Protein AF-A0A1B3JK15-F1 (afdb_monomer_lite)

Secondary structure (DSSP, 8-state):
--HHHHHHHHHHHHHH--HHHHHHHHHHHHHHHHHHH-PPPP-------------------------------------------S------SS-SSEEEEEEGGGTEEEEEEE-TTS-EEEEEEESS-EEEEEEETTEEEEEE-S-SSTTTT-EEEEETTTTEEEEEE--SS--SEEEEE-SSEEEEEETTEEEEEETTS-BTTHHHHHHHHHTT-STHHHHHHHHHHHHS---HHHHHHHHHHHHHHHHHHTTSTTHHHHHHHHHHHHHHHHHHTT-HHHHHHHHHHHHHH-TT-TTHHHHHHHHTTS-HHHHHHHHHHHHHHHHHHHHHHHHHHHHHHHHHHHHHHHHHHTTSS-------

pLDDT: mean 78.6, std 26.57, range [22.02, 98.5]

Sequence (364 aa):
MNATNIIAIIIVILAFCSPFALIYWIVRKIKKYIGQKNKPLSNKSEVYIKNKSNINTSVIHNQNFNKKINRKLHIVSDMNLKNYTNEEIIELVFDPFLRIKTFSDELKTNVTYRDYNGNIIFDRTFTALEMRSERIDNYLLIQFARSDGDDAFKLYFIDLLNNKVIFSVYPEFYWDEVNSYDGNILVIKNKYGSFEVNNFGQLVDNVTYLKAVAVSYSIESLDAVSQLFSKLDKNKDNIQFYHSVLDECFVKIQSEFHALGYLANLLKIKGEIFEYQNDFYNAYRVYALGLKLNAKLSVRNAIKRVSKQLRQNTIDSINKSITFLADSLIAKNKELREKSLEKSRLGFEEGVRTGRIVIKESEK

Structure (mmCIF, N/CA/C/O backbone):
data_AF-A0A1B3JK15-F1
#
_entry.id   AF-A0A1B3JK15-F1
#
loop_
_atom_site.group_PDB
_atom_site.id
_atom_site.type_symbol
_atom_site.label_atom_id
_atom_site.label_alt_id
_atom_site.label_comp_id
_atom_site.label_asym_id
_atom_site.label_entity_id
_atom_site.label_seq_id
_atom_site.pdbx_PDB_ins_code
_atom_site.Cartn_x
_atom_site.Cartn_y
_atom_site.Cartn_z
_atom_site.occupancy
_atom_site.B_iso_or_equiv
_atom_site.auth_seq_id
_atom_site.auth_comp_id
_atom_site.auth_asym_id
_atom_site.auth_atom_id
_atom_site.pdbx_PDB_model_num
ATOM 1 N N . MET A 1 1 ? 28.622 -35.471 3.843 1.00 45.69 1 MET A N 1
ATOM 2 C CA . MET A 1 1 ? 27.794 -34.377 3.280 1.00 45.69 1 MET A CA 1
ATOM 3 C C . MET A 1 1 ? 28.724 -33.360 2.639 1.00 45.69 1 MET A C 1
ATOM 5 O O . MET A 1 1 ? 29.531 -32.781 3.353 1.00 45.69 1 MET A O 1
ATOM 9 N N . ASN A 1 2 ? 28.653 -33.189 1.316 1.00 41.88 2 ASN A N 1
ATOM 10 C CA . ASN A 1 2 ? 29.543 -32.291 0.571 1.00 41.88 2 ASN A CA 1
ATOM 11 C C . ASN A 1 2 ? 29.225 -30.819 0.873 1.00 41.88 2 ASN A C 1
ATOM 13 O O . ASN A 1 2 ? 28.056 -30.451 1.006 1.00 41.88 2 ASN A O 1
ATOM 17 N N . ALA A 1 3 ? 30.263 -29.983 0.973 1.00 36.22 3 ALA A N 1
ATOM 18 C CA . ALA A 1 3 ? 30.173 -28.567 1.352 1.00 36.22 3 ALA A CA 1
ATOM 19 C C . ALA A 1 3 ? 29.182 -27.759 0.487 1.00 36.22 3 ALA A C 1
ATOM 21 O O . ALA A 1 3 ? 28.531 -26.837 0.974 1.00 36.22 3 ALA A O 1
ATOM 22 N N . THR A 1 4 ? 28.981 -28.172 -0.764 1.00 42.69 4 THR A N 1
ATOM 23 C CA . THR A 1 4 ? 28.023 -27.590 -1.713 1.00 42.69 4 THR A CA 1
ATOM 24 C C . THR A 1 4 ? 26.565 -27.735 -1.261 1.00 42.69 4 THR A C 1
ATOM 26 O O . THR A 1 4 ? 25.784 -26.795 -1.396 1.00 42.69 4 THR A O 1
ATOM 29 N N . ASN A 1 5 ? 26.203 -28.859 -0.632 1.00 37.72 5 ASN A N 1
ATOM 30 C CA . ASN A 1 5 ? 24.844 -29.079 -0.122 1.00 37.72 5 ASN A CA 1
ATOM 31 C C . ASN A 1 5 ? 24.571 -28.252 1.141 1.00 37.72 5 ASN A C 1
ATOM 33 O O . ASN A 1 5 ? 23.445 -27.826 1.371 1.00 37.72 5 ASN A O 1
ATOM 37 N N . ILE A 1 6 ? 25.605 -27.974 1.939 1.00 45.50 6 ILE A N 1
ATOM 38 C CA . ILE A 1 6 ? 25.488 -27.141 3.142 1.00 45.50 6 ILE A CA 1
ATOM 39 C C . ILE A 1 6 ? 25.245 -25.677 2.751 1.00 45.50 6 ILE A C 1
ATOM 41 O O . ILE A 1 6 ? 24.385 -25.022 3.335 1.00 45.50 6 ILE A O 1
ATOM 45 N N . ILE A 1 7 ? 25.934 -25.181 1.722 1.00 45.62 7 ILE A N 1
ATOM 46 C CA . ILE A 1 7 ? 25.763 -23.808 1.227 1.00 45.62 7 ILE A CA 1
ATOM 47 C C . ILE A 1 7 ? 24.377 -23.622 0.587 1.00 45.62 7 ILE A C 1
ATOM 49 O O . ILE A 1 7 ? 23.712 -22.625 0.863 1.00 45.62 7 ILE A O 1
ATOM 53 N N . ALA A 1 8 ? 23.890 -24.602 -0.182 1.00 41.88 8 ALA A N 1
ATOM 54 C CA . ALA A 1 8 ? 22.544 -24.559 -0.759 1.00 41.88 8 ALA A CA 1
ATOM 55 C C . ALA A 1 8 ? 21.442 -24.526 0.319 1.00 41.88 8 ALA A C 1
ATOM 57 O O . ALA A 1 8 ? 20.503 -23.737 0.221 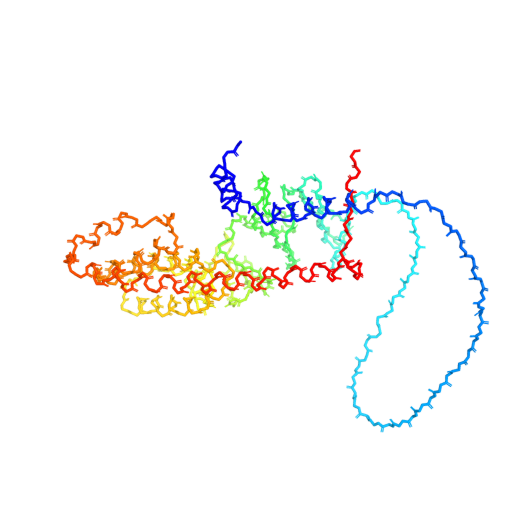1.00 41.88 8 ALA A O 1
ATOM 58 N N . ILE A 1 9 ? 21.591 -25.309 1.392 1.00 44.69 9 ILE A N 1
ATOM 59 C CA . ILE A 1 9 ? 20.654 -25.318 2.527 1.00 44.69 9 ILE A CA 1
ATOM 60 C C . ILE A 1 9 ? 20.685 -23.980 3.286 1.00 44.69 9 ILE A C 1
ATOM 62 O O . ILE A 1 9 ? 19.634 -23.464 3.658 1.00 44.69 9 ILE A O 1
ATOM 66 N N . ILE A 1 10 ? 21.861 -23.367 3.462 1.00 48.25 10 ILE A N 1
ATOM 67 C CA . ILE A 1 10 ? 21.999 -22.051 4.113 1.00 48.25 10 ILE A CA 1
ATOM 68 C C . ILE A 1 10 ? 21.336 -20.940 3.282 1.00 48.25 10 ILE A C 1
ATOM 70 O O . ILE A 1 10 ? 20.675 -20.068 3.846 1.00 48.25 10 ILE A O 1
ATOM 74 N N . ILE A 1 11 ? 21.450 -20.987 1.951 1.00 49.88 11 ILE A N 1
ATOM 75 C CA . ILE A 1 11 ? 20.812 -20.014 1.050 1.00 49.88 11 ILE A CA 1
ATOM 76 C C . ILE A 1 11 ? 19.281 -20.162 1.069 1.00 49.88 11 ILE A C 1
ATOM 78 O O . ILE A 1 11 ? 18.574 -19.156 1.090 1.00 49.88 11 ILE A O 1
ATOM 82 N N . VAL A 1 12 ? 18.757 -21.392 1.140 1.00 42.75 12 VAL A N 1
ATOM 83 C CA . VAL A 1 12 ? 17.309 -21.646 1.270 1.00 42.75 12 VAL A CA 1
ATOM 84 C C . VAL A 1 12 ? 16.776 -21.157 2.622 1.00 42.75 12 VAL A C 1
ATOM 86 O O . VAL A 1 12 ? 15.728 -20.517 2.666 1.00 42.75 12 VAL A O 1
ATOM 89 N N . ILE A 1 13 ? 17.521 -21.362 3.711 1.00 46.41 13 ILE A N 1
ATOM 90 C CA . ILE A 1 13 ? 17.155 -20.865 5.046 1.00 46.41 13 ILE A CA 1
ATOM 91 C C . ILE A 1 13 ? 17.140 -19.328 5.070 1.00 46.41 13 ILE A C 1
ATOM 93 O O . ILE A 1 13 ? 16.183 -18.741 5.564 1.00 46.41 13 ILE A O 1
ATOM 97 N N . LEU A 1 14 ? 18.127 -18.655 4.472 1.00 46.97 14 LEU A N 1
ATOM 98 C CA . LEU A 1 14 ? 18.180 -17.186 4.418 1.00 46.97 14 LEU A CA 1
ATOM 99 C C . LEU A 1 14 ? 17.123 -16.556 3.493 1.00 46.97 14 LEU A C 1
ATOM 101 O O . LEU A 1 14 ? 16.782 -15.389 3.676 1.00 46.97 14 LEU A O 1
ATOM 105 N N . ALA A 1 15 ? 16.602 -17.308 2.520 1.00 44.62 15 ALA A N 1
ATOM 106 C CA . ALA A 1 15 ? 15.578 -16.836 1.588 1.00 44.62 15 ALA A CA 1
ATOM 107 C C . ALA A 1 15 ? 14.131 -17.046 2.081 1.00 44.62 15 ALA A C 1
ATOM 109 O O . ALA A 1 15 ? 13.225 -16.421 1.529 1.00 44.62 15 ALA A O 1
ATOM 110 N N . PHE A 1 16 ? 13.908 -17.906 3.085 1.00 42.91 16 PHE A N 1
ATOM 111 C CA . PHE A 1 16 ? 12.566 -18.293 3.557 1.00 42.91 16 PHE A CA 1
ATOM 112 C C . PHE A 1 16 ? 12.328 -18.128 5.064 1.00 42.91 16 PHE A C 1
ATOM 114 O O . PHE A 1 16 ? 11.205 -18.318 5.525 1.00 42.91 16 PHE A O 1
ATOM 121 N N . CYS A 1 17 ? 13.340 -17.764 5.849 1.00 41.22 17 CYS A N 1
ATOM 122 C CA . CYS A 1 17 ? 13.164 -17.568 7.283 1.00 41.22 17 CYS A CA 1
ATOM 123 C C . CYS A 1 17 ? 12.727 -16.143 7.627 1.00 41.22 17 CYS A C 1
ATOM 125 O O . CYS A 1 17 ? 13.416 -15.170 7.316 1.00 41.22 17 CYS A O 1
ATOM 127 N N . SER A 1 18 ? 11.602 -16.041 8.341 1.00 45.81 18 SER A N 1
ATOM 128 C CA . SER A 1 18 ? 11.220 -14.835 9.072 1.00 45.81 18 SER A CA 1
ATOM 129 C C . SER A 1 18 ? 12.318 -14.465 10.093 1.00 45.81 18 SER A C 1
ATOM 131 O O . SER A 1 18 ? 13.123 -15.328 10.474 1.00 45.81 18 SER A O 1
ATOM 133 N N . PRO A 1 19 ? 12.367 -13.209 10.576 1.00 50.41 19 PRO A N 1
ATOM 134 C CA . PRO A 1 19 ? 13.365 -12.731 11.546 1.00 50.41 19 PRO A CA 1
ATOM 135 C C . PRO A 1 19 ? 13.576 -13.659 12.761 1.00 50.41 19 PRO A C 1
ATOM 137 O O . PRO A 1 19 ? 14.666 -13.713 13.328 1.00 50.41 19 PRO A O 1
ATOM 140 N N . PHE A 1 20 ? 12.568 -14.462 13.110 1.00 46.59 20 PHE A N 1
ATOM 141 C CA . PHE A 1 20 ? 12.581 -15.425 14.209 1.00 46.59 20 PHE A CA 1
ATOM 142 C C . PHE A 1 20 ? 13.559 -16.592 14.034 1.00 46.59 20 PHE A C 1
ATOM 144 O O . PHE A 1 20 ? 14.155 -17.034 15.015 1.00 46.59 20 PHE A O 1
ATOM 151 N N . ALA A 1 21 ? 13.799 -17.079 12.816 1.00 49.62 21 ALA A N 1
ATOM 152 C CA . ALA A 1 21 ? 14.744 -18.182 12.612 1.00 49.62 21 ALA A CA 1
ATOM 153 C C . ALA A 1 21 ? 16.214 -17.717 12.626 1.00 49.62 21 ALA A C 1
ATOM 155 O O . ALA A 1 21 ? 17.098 -18.488 13.009 1.00 49.62 21 ALA A O 1
ATOM 156 N N . LEU A 1 22 ? 16.473 -16.437 12.326 1.00 50.78 22 LEU A N 1
ATOM 157 C CA . LEU A 1 22 ? 17.773 -15.804 12.573 1.00 50.78 22 LEU A CA 1
ATOM 158 C C . LEU A 1 22 ? 18.034 -15.684 14.084 1.00 50.78 22 LEU A C 1
ATOM 160 O O . LEU A 1 22 ? 19.105 -16.063 14.556 1.00 50.78 22 LEU A O 1
ATOM 164 N N . ILE A 1 23 ? 17.026 -15.245 14.847 1.00 53.62 23 ILE A N 1
ATOM 165 C CA . ILE A 1 23 ? 17.069 -15.183 16.316 1.00 53.62 23 ILE A CA 1
ATOM 166 C C . ILE A 1 23 ? 17.294 -16.585 16.905 1.00 53.62 23 ILE A C 1
ATOM 168 O O . ILE A 1 23 ? 18.185 -16.770 17.732 1.00 53.62 23 ILE A O 1
ATOM 172 N N . TYR A 1 24 ? 16.580 -17.602 16.419 1.00 56.56 24 TYR A N 1
ATOM 173 C CA . TYR A 1 24 ? 16.761 -18.992 16.847 1.00 56.56 24 TYR A CA 1
ATOM 174 C C . TYR A 1 24 ? 18.179 -19.519 16.564 1.00 56.56 24 TYR A C 1
ATOM 176 O O . TYR A 1 24 ? 18.784 -20.182 17.411 1.00 56.56 24 TYR A O 1
ATOM 184 N N . TRP A 1 25 ? 18.750 -19.204 15.398 1.00 55.34 25 TRP A N 1
ATOM 185 C CA . TRP A 1 25 ? 20.117 -19.603 15.054 1.00 55.34 25 TRP A CA 1
ATOM 186 C C . TRP A 1 25 ? 21.168 -18.917 15.941 1.00 55.34 25 TRP A C 1
ATOM 188 O O . TRP A 1 25 ? 22.101 -19.583 16.404 1.00 55.34 25 TRP A O 1
ATOM 198 N N . ILE A 1 26 ? 20.985 -17.627 16.246 1.00 60.00 26 ILE A N 1
ATOM 199 C CA . ILE A 1 26 ? 21.832 -16.861 17.176 1.00 60.00 26 ILE A CA 1
ATOM 200 C C . ILE A 1 26 ? 21.770 -17.473 18.584 1.00 60.00 26 ILE A C 1
ATOM 202 O O . ILE A 1 26 ? 22.811 -17.805 19.156 1.00 60.00 26 ILE A O 1
ATOM 206 N N . VAL A 1 27 ? 20.567 -17.737 19.105 1.00 61.03 27 VAL A N 1
ATOM 207 C CA . VAL A 1 27 ? 20.360 -18.378 20.419 1.00 61.03 27 VAL A CA 1
ATOM 208 C C . VAL A 1 27 ? 21.015 -19.766 20.470 1.00 61.03 27 VAL A C 1
ATOM 210 O O . VAL A 1 27 ? 21.691 -20.111 21.444 1.00 61.03 27 VAL A O 1
ATOM 213 N N . ARG A 1 28 ? 20.906 -20.560 19.397 1.00 54.66 28 ARG A N 1
ATOM 214 C CA . ARG A 1 28 ? 21.523 -21.894 19.306 1.00 54.66 28 ARG A CA 1
ATOM 215 C C . ARG A 1 28 ? 23.056 -21.841 19.253 1.00 54.66 28 ARG A C 1
ATOM 217 O O . ARG A 1 28 ? 23.716 -22.709 19.830 1.00 54.66 28 ARG A O 1
ATOM 224 N N . LYS A 1 29 ? 23.642 -20.837 18.592 1.00 54.81 29 LYS A N 1
ATOM 225 C CA . LYS A 1 29 ? 25.101 -20.610 18.559 1.00 54.81 29 LYS A CA 1
ATOM 226 C C . LYS A 1 29 ? 25.644 -20.186 19.925 1.00 54.81 29 LYS A C 1
ATOM 228 O O . LYS A 1 29 ? 26.689 -20.699 20.327 1.00 54.81 29 LYS A O 1
ATOM 233 N N . ILE A 1 30 ? 24.912 -19.344 20.653 1.00 56.66 30 ILE A N 1
ATOM 234 C CA . ILE A 1 30 ? 25.257 -18.917 22.017 1.00 56.66 30 ILE A CA 1
ATOM 235 C C . ILE A 1 30 ? 25.211 -20.110 22.988 1.00 56.66 30 ILE A C 1
ATOM 237 O O . ILE A 1 30 ? 26.180 -20.332 23.716 1.00 56.66 30 ILE A O 1
ATOM 241 N N . LYS A 1 31 ? 24.178 -20.968 22.921 1.00 47.00 31 LYS A N 1
ATOM 242 C CA . LYS A 1 31 ? 24.107 -22.205 23.733 1.00 47.00 31 LYS A CA 1
ATOM 243 C C . LYS A 1 31 ? 25.306 -23.139 23.508 1.00 47.00 31 LYS A C 1
ATOM 245 O O . LYS A 1 31 ? 25.818 -23.722 24.461 1.00 47.00 31 LYS A O 1
ATOM 250 N N . LYS A 1 32 ? 25.811 -23.240 22.271 1.00 44.69 32 LYS A N 1
ATOM 251 C CA . LYS A 1 32 ? 26.991 -24.066 21.951 1.00 44.69 32 LYS A CA 1
ATOM 252 C C . LYS A 1 32 ? 28.301 -23.487 22.511 1.00 44.69 32 LYS A C 1
ATOM 254 O O . LYS A 1 32 ? 29.185 -24.259 22.869 1.00 44.69 32 LYS A O 1
ATOM 259 N N . TYR A 1 33 ? 28.413 -22.161 22.615 1.00 42.09 33 TYR A N 1
ATOM 260 C CA . TYR A 1 33 ? 29.570 -21.483 23.216 1.00 42.09 33 TYR A CA 1
ATOM 261 C C . TYR A 1 33 ? 29.563 -21.544 24.751 1.00 42.09 33 TYR A C 1
ATOM 263 O O . TYR A 1 33 ? 30.616 -21.714 25.363 1.00 42.09 33 TYR A O 1
ATOM 271 N N . ILE A 1 34 ? 28.386 -21.464 25.376 1.00 46.19 34 ILE A N 1
ATOM 272 C CA . ILE A 1 34 ? 28.237 -21.564 26.838 1.00 46.19 34 ILE A CA 1
ATOM 273 C C . ILE A 1 34 ? 28.492 -23.003 27.317 1.00 46.19 34 ILE A C 1
ATOM 275 O O . ILE A 1 34 ? 29.196 -23.206 28.303 1.00 46.19 34 ILE A O 1
ATOM 279 N N . GLY A 1 35 ? 28.037 -24.013 26.565 1.00 39.75 35 GLY A N 1
ATOM 280 C CA . GLY A 1 35 ? 28.280 -25.427 26.883 1.00 39.75 35 GLY A CA 1
ATOM 281 C C . GLY A 1 35 ? 29.754 -25.862 26.849 1.00 39.75 35 GLY A C 1
ATOM 282 O O . GLY A 1 35 ? 30.084 -26.906 27.400 1.00 39.75 35 GLY A O 1
ATOM 283 N N . GLN A 1 36 ? 30.654 -25.077 26.243 1.00 37.28 36 GLN A N 1
ATOM 284 C CA . GLN A 1 36 ? 32.097 -25.361 26.242 1.00 37.28 36 GLN A CA 1
ATOM 285 C C . GLN A 1 36 ? 32.860 -24.702 27.402 1.00 37.28 36 GLN A C 1
ATOM 287 O O . GLN A 1 36 ? 33.968 -25.141 27.704 1.00 37.28 36 GLN A O 1
ATOM 292 N N . LYS A 1 37 ? 32.287 -23.693 28.077 1.00 36.56 37 LYS A N 1
ATOM 293 C CA . LYS A 1 37 ? 32.927 -23.022 29.227 1.00 36.56 37 LYS A CA 1
ATOM 294 C C . LYS A 1 37 ? 32.654 -23.694 30.575 1.00 36.56 37 LYS A C 1
ATOM 296 O O . LYS A 1 37 ? 33.379 -23.427 31.525 1.00 36.56 37 LYS A O 1
ATOM 301 N N . ASN A 1 38 ? 31.691 -24.611 30.645 1.00 36.78 38 ASN A N 1
ATOM 302 C CA . ASN A 1 38 ? 31.354 -25.332 31.872 1.00 36.78 38 ASN A CA 1
ATOM 303 C C . ASN A 1 38 ? 31.952 -26.749 31.864 1.00 36.78 38 ASN A C 1
ATOM 305 O O . ASN A 1 38 ? 31.235 -27.746 31.841 1.00 36.78 38 ASN A O 1
ATOM 309 N N . LYS A 1 39 ? 33.287 -26.838 31.884 1.00 30.84 39 LYS A N 1
ATOM 310 C CA . LYS A 1 39 ? 33.986 -27.989 32.477 1.00 30.84 39 LYS A CA 1
ATOM 311 C C . LYS A 1 39 ? 34.441 -27.555 33.876 1.00 30.84 39 LYS A C 1
ATOM 313 O O . LYS A 1 39 ? 35.109 -26.527 33.969 1.00 30.84 39 LYS A O 1
ATOM 318 N N . PRO A 1 40 ? 34.077 -28.270 34.951 1.00 28.62 40 PRO A N 1
ATOM 319 C CA . PRO A 1 40 ? 34.373 -27.823 36.304 1.00 28.62 40 PRO A CA 1
ATOM 320 C C . PRO A 1 40 ? 35.869 -27.993 36.596 1.00 28.62 40 PRO A C 1
ATOM 322 O O . PRO A 1 40 ? 36.398 -29.097 36.479 1.00 28.62 40 PRO A O 1
ATOM 325 N N . LEU A 1 41 ? 36.540 -26.909 36.998 1.00 28.03 41 LEU A N 1
ATOM 326 C CA . LEU A 1 41 ? 37.770 -26.993 37.783 1.00 28.03 41 LEU A CA 1
ATOM 327 C C . LEU A 1 41 ? 37.414 -26.749 39.252 1.00 28.03 41 LEU A C 1
ATOM 329 O O . LEU A 1 41 ? 36.724 -25.790 39.593 1.00 28.03 41 LEU A O 1
ATOM 333 N N . SER A 1 42 ? 37.855 -27.674 40.093 1.00 25.59 42 SER A N 1
ATOM 334 C CA . SER A 1 42 ? 37.558 -27.780 41.516 1.00 25.59 42 SER A CA 1
ATOM 335 C C . SER A 1 42 ? 38.111 -26.628 42.360 1.00 25.59 42 SER A C 1
ATOM 337 O O . SER A 1 42 ? 39.257 -26.230 42.178 1.00 25.59 42 SER A O 1
ATOM 339 N N . ASN A 1 43 ? 37.311 -26.234 43.356 1.00 26.69 43 ASN A N 1
ATOM 340 C CA . ASN A 1 43 ? 37.658 -25.756 44.701 1.00 26.69 43 ASN A CA 1
ATOM 341 C C . ASN A 1 43 ? 38.909 -24.879 44.889 1.00 26.69 43 ASN A C 1
ATOM 343 O O . ASN A 1 43 ? 40.029 -25.383 44.915 1.00 26.69 43 ASN A O 1
ATOM 347 N N . LYS A 1 44 ? 38.683 -23.631 45.318 1.00 26.05 44 LYS A N 1
ATOM 348 C CA . LYS A 1 44 ? 39.081 -23.178 46.664 1.00 26.05 44 LYS A CA 1
ATOM 349 C C . LYS A 1 44 ? 38.398 -21.856 47.024 1.00 26.05 44 LYS A C 1
ATOM 351 O O . LYS A 1 44 ? 38.377 -20.907 46.251 1.00 26.05 44 LYS A O 1
ATOM 356 N N . SER A 1 45 ? 37.809 -21.874 48.208 1.00 27.28 45 SER A N 1
ATOM 357 C CA . SER A 1 45 ? 37.210 -20.783 48.966 1.00 27.28 45 SER A CA 1
ATOM 358 C C . SER A 1 45 ? 38.237 -19.743 49.399 1.00 27.28 45 SER A C 1
ATOM 360 O O . SER A 1 45 ? 39.309 -20.139 49.845 1.00 27.28 45 SER A O 1
ATOM 362 N N . GLU A 1 46 ? 37.847 -18.469 49.444 1.00 25.89 46 GLU A N 1
ATOM 363 C CA . GLU A 1 46 ? 38.312 -17.565 50.498 1.00 25.89 46 GLU A CA 1
ATOM 364 C C . GLU A 1 46 ? 37.295 -16.449 50.778 1.00 25.89 46 GLU A C 1
ATOM 366 O O . GLU A 1 46 ? 36.715 -15.834 49.885 1.00 25.89 46 GLU A O 1
ATOM 371 N N . VAL A 1 47 ? 37.042 -16.286 52.073 1.00 26.41 47 VAL A N 1
ATOM 372 C CA . VAL A 1 47 ? 36.109 -15.380 52.744 1.00 26.41 47 VAL A CA 1
ATOM 373 C C . VAL A 1 47 ? 36.819 -14.057 53.002 1.00 26.41 47 VAL A C 1
ATOM 375 O O . VAL A 1 47 ? 37.928 -14.099 53.513 1.00 26.41 47 VAL A O 1
ATOM 378 N N . TYR A 1 48 ? 36.162 -12.907 52.806 1.00 23.19 48 TYR A N 1
ATOM 379 C CA . TYR A 1 48 ? 36.445 -11.709 53.612 1.00 23.19 48 TYR A CA 1
ATOM 380 C C . TYR A 1 48 ? 35.200 -10.821 53.778 1.00 23.19 48 TYR A C 1
ATOM 382 O O . TYR A 1 48 ? 34.595 -10.359 52.814 1.00 23.19 48 TYR A O 1
ATOM 390 N N . ILE A 1 49 ? 34.836 -10.595 55.043 1.00 29.20 49 ILE A N 1
ATOM 391 C CA . ILE A 1 49 ? 33.819 -9.659 55.547 1.00 29.20 49 ILE A CA 1
ATOM 392 C C . ILE A 1 49 ? 34.536 -8.393 56.041 1.00 29.20 49 ILE A C 1
ATOM 394 O O . ILE A 1 49 ? 35.568 -8.530 56.697 1.00 29.20 49 ILE A O 1
ATOM 398 N N . LYS A 1 50 ? 33.958 -7.205 55.784 1.00 25.56 50 LYS A N 1
ATOM 399 C CA . LYS A 1 50 ? 34.011 -5.913 56.537 1.00 25.56 50 LYS A CA 1
ATOM 400 C C . LYS A 1 50 ? 33.716 -4.768 55.548 1.00 25.56 50 LYS A C 1
ATOM 402 O O . LYS A 1 50 ? 34.120 -4.861 54.403 1.00 25.56 50 LYS A O 1
ATOM 407 N N . ASN A 1 51 ? 33.093 -3.634 55.857 1.00 25.69 51 ASN A N 1
ATOM 408 C CA . ASN A 1 51 ? 32.404 -3.094 57.026 1.00 25.69 51 ASN A CA 1
ATOM 409 C C . ASN A 1 51 ? 31.562 -1.896 56.528 1.00 25.69 51 ASN A C 1
ATOM 411 O O . ASN A 1 51 ? 31.915 -1.250 55.543 1.00 25.69 51 ASN A O 1
ATOM 415 N N . LYS A 1 52 ? 30.481 -1.580 57.243 1.00 28.58 52 LYS A N 1
ATOM 416 C CA . LYS A 1 52 ? 29.681 -0.348 57.124 1.00 28.58 52 LYS A CA 1
ATOM 417 C C . LYS A 1 52 ? 30.445 0.854 57.706 1.00 28.58 52 LYS A C 1
ATOM 419 O O . LYS A 1 52 ? 30.917 0.751 58.835 1.00 28.58 52 LYS A O 1
ATOM 424 N N . SER A 1 53 ? 30.419 2.010 57.039 1.00 27.48 53 SER A N 1
ATOM 425 C CA . SER A 1 53 ? 30.424 3.325 57.705 1.00 27.48 53 SER A CA 1
ATOM 426 C C . SER A 1 53 ? 29.820 4.412 56.809 1.00 27.48 53 SER A C 1
ATOM 428 O O . SER A 1 53 ? 30.024 4.430 55.599 1.00 27.48 53 SER A O 1
ATOM 430 N N . ASN A 1 54 ? 29.036 5.276 57.449 1.00 23.59 54 ASN A N 1
ATOM 431 C CA . ASN A 1 54 ? 28.192 6.327 56.891 1.00 23.59 54 ASN A CA 1
ATOM 432 C C . ASN A 1 54 ? 28.950 7.652 56.618 1.00 23.59 54 ASN A C 1
ATOM 434 O O . ASN A 1 54 ? 30.063 7.852 57.092 1.00 23.59 54 ASN A O 1
ATOM 438 N N . ILE A 1 55 ? 28.173 8.589 56.048 1.00 25.61 55 ILE A N 1
ATOM 439 C CA . ILE A 1 55 ? 28.188 10.065 56.161 1.00 25.61 55 ILE A CA 1
ATOM 440 C C . ILE A 1 55 ? 29.169 10.843 55.253 1.00 25.61 55 ILE A C 1
ATOM 442 O O . ILE A 1 55 ? 30.369 10.855 55.488 1.00 25.61 55 ILE A O 1
ATOM 446 N N . ASN A 1 56 ? 28.652 11.598 54.269 1.00 24.75 56 ASN A N 1
ATOM 447 C CA . ASN A 1 56 ? 28.459 13.058 54.383 1.00 24.75 56 ASN A CA 1
ATOM 448 C C . ASN A 1 56 ? 28.041 13.726 53.064 1.00 24.75 56 ASN A C 1
ATOM 450 O O . ASN A 1 56 ? 28.662 13.579 52.018 1.00 24.75 56 ASN A O 1
ATOM 454 N N . THR A 1 57 ? 26.977 14.513 53.186 1.00 23.12 57 THR A N 1
ATOM 455 C CA . THR A 1 57 ? 26.517 15.575 52.292 1.00 23.12 57 THR A CA 1
ATOM 456 C C . THR A 1 57 ? 27.533 16.710 52.186 1.00 23.12 57 THR A C 1
ATOM 458 O O . THR A 1 57 ? 28.029 17.186 53.205 1.00 23.12 57 THR A O 1
ATOM 461 N N . SER A 1 58 ? 27.721 17.244 50.979 1.00 25.73 58 SER A N 1
ATOM 462 C CA . SER A 1 58 ? 28.151 18.626 50.769 1.00 25.73 58 SER A CA 1
ATOM 463 C C . SER A 1 58 ? 27.204 19.313 49.783 1.00 25.73 58 SER A C 1
ATOM 465 O O . SER A 1 58 ? 26.949 18.850 48.673 1.00 25.73 58 SER A O 1
ATOM 467 N N . VAL A 1 59 ? 26.627 20.413 50.261 1.00 22.84 59 VAL A N 1
ATOM 468 C CA . VAL A 1 59 ? 25.833 21.380 49.508 1.00 22.84 59 VAL A CA 1
ATOM 469 C C . VAL A 1 59 ? 26.807 22.422 48.964 1.00 22.84 59 VAL A C 1
ATOM 471 O O . VAL A 1 59 ? 27.567 23.000 49.736 1.00 22.84 59 VAL A O 1
ATOM 474 N N . ILE A 1 60 ? 26.757 22.702 47.661 1.00 24.86 60 ILE A N 1
ATOM 475 C CA . ILE A 1 60 ? 27.230 23.973 47.101 1.00 24.86 60 ILE A CA 1
ATOM 476 C C . ILE A 1 60 ? 26.050 24.604 46.373 1.00 24.86 60 ILE A C 1
ATOM 478 O O . ILE A 1 60 ? 25.444 24.013 45.480 1.00 24.86 60 ILE A O 1
ATOM 482 N N . HIS A 1 61 ? 25.714 25.808 46.817 1.00 22.02 61 HIS A N 1
ATOM 483 C CA . HIS A 1 61 ? 24.693 26.671 46.258 1.00 22.02 61 HIS A CA 1
ATOM 484 C C . HIS A 1 61 ? 25.391 27.660 45.317 1.00 22.02 61 HIS A C 1
ATOM 486 O O . HIS A 1 61 ? 26.306 28.356 45.747 1.00 22.02 61 HIS A O 1
ATOM 492 N N . ASN A 1 62 ? 24.959 27.753 44.058 1.00 24.81 62 ASN A N 1
ATOM 493 C CA . ASN A 1 62 ? 24.871 29.056 43.410 1.00 24.81 62 ASN A CA 1
ATOM 494 C C . ASN A 1 62 ? 23.805 29.063 42.314 1.00 24.81 62 ASN A C 1
ATOM 496 O O . ASN A 1 62 ? 23.660 28.129 41.527 1.00 24.81 62 ASN A O 1
ATOM 500 N N . GLN A 1 63 ? 23.009 30.120 42.369 1.00 24.38 63 GLN A N 1
ATOM 501 C CA . GLN A 1 63 ? 21.745 30.336 41.687 1.00 24.38 63 GLN A CA 1
ATOM 502 C C . GLN A 1 63 ? 21.976 30.855 40.261 1.00 24.38 63 GLN A C 1
ATOM 504 O O . GLN A 1 63 ? 22.851 31.687 40.046 1.00 24.38 63 GLN A O 1
ATOM 509 N N . ASN A 1 64 ? 21.146 30.431 39.301 1.00 23.81 64 ASN A N 1
ATOM 510 C CA . ASN A 1 64 ? 20.300 31.365 38.552 1.00 23.81 64 ASN A CA 1
ATOM 511 C C . ASN A 1 64 ? 19.245 30.647 37.696 1.00 23.81 64 ASN A C 1
ATOM 513 O O . ASN A 1 64 ? 19.442 29.558 37.164 1.00 23.81 64 ASN A O 1
ATOM 517 N N . PHE A 1 65 ? 18.083 31.289 37.654 1.00 24.33 65 PHE A N 1
ATOM 518 C CA . PHE A 1 65 ? 16.789 30.832 37.173 1.00 24.33 65 PHE A CA 1
ATOM 519 C C . PHE A 1 65 ? 16.757 30.468 35.679 1.00 24.33 65 PHE A C 1
ATOM 521 O O . PHE A 1 65 ? 17.109 31.289 34.839 1.00 24.33 65 PHE A O 1
ATOM 528 N N . ASN A 1 66 ? 16.146 29.325 35.336 1.00 25.67 66 ASN A N 1
ATOM 529 C CA . ASN A 1 66 ? 15.052 29.352 34.363 1.00 25.67 66 ASN A CA 1
ATOM 530 C C . ASN A 1 66 ? 14.096 28.153 34.492 1.00 25.67 66 ASN A C 1
ATOM 532 O O . ASN A 1 66 ? 14.476 27.012 34.741 1.00 25.67 66 ASN A O 1
ATOM 536 N N . LYS A 1 67 ? 12.813 28.482 34.385 1.00 26.38 67 LYS A N 1
ATOM 537 C CA . LYS A 1 67 ? 11.625 27.763 34.856 1.00 26.38 67 LYS A CA 1
ATOM 538 C C . LYS A 1 67 ? 11.340 26.512 34.004 1.00 26.38 67 LYS A C 1
ATOM 540 O O . LYS A 1 67 ? 10.901 26.635 32.866 1.00 26.38 67 LYS A O 1
ATOM 545 N N . LYS A 1 68 ? 11.522 25.306 34.558 1.00 26.11 68 LYS A N 1
ATOM 546 C CA . LYS A 1 68 ? 11.014 24.045 33.980 1.00 26.11 68 LYS A CA 1
ATOM 547 C C . LYS A 1 68 ? 10.130 23.359 35.019 1.00 26.11 68 LYS A C 1
ATOM 549 O O . LYS A 1 68 ? 10.602 22.954 36.077 1.00 26.11 68 LYS A O 1
ATOM 554 N N . ILE A 1 69 ? 8.826 23.316 34.753 1.00 27.95 69 ILE A N 1
ATOM 555 C CA . ILE A 1 69 ? 7.834 22.692 35.633 1.00 27.95 69 ILE A CA 1
ATOM 556 C C . ILE A 1 69 ? 8.092 21.181 35.639 1.00 27.95 69 ILE A C 1
ATOM 558 O O . ILE A 1 69 ? 7.821 20.483 34.665 1.00 27.95 69 ILE A O 1
ATOM 562 N N . ASN A 1 70 ? 8.646 20.698 36.750 1.00 25.16 70 ASN A N 1
ATOM 563 C CA . ASN A 1 70 ? 8.761 19.286 37.090 1.00 25.16 70 ASN A CA 1
ATOM 564 C C . ASN A 1 70 ? 7.375 18.737 37.456 1.00 25.16 70 ASN A C 1
ATOM 566 O O . ASN A 1 70 ? 6.816 19.126 38.481 1.00 25.16 70 ASN A O 1
ATOM 570 N N . ARG A 1 71 ? 6.849 17.774 36.690 1.00 26.70 71 ARG A N 1
ATOM 571 C CA . ARG A 1 71 ? 5.887 16.806 37.235 1.00 26.70 71 ARG A CA 1
ATOM 572 C C . ARG A 1 71 ? 6.683 15.631 37.801 1.00 26.70 71 ARG A C 1
ATOM 574 O O . ARG A 1 71 ? 7.280 14.860 37.057 1.00 26.70 71 ARG A O 1
ATOM 581 N N . LYS A 1 72 ? 6.731 15.554 39.134 1.00 25.14 72 LYS A N 1
ATOM 582 C CA . LYS A 1 72 ? 7.232 14.405 39.898 1.00 25.14 72 LYS A CA 1
ATOM 583 C C . LYS A 1 72 ? 6.376 13.177 39.568 1.00 25.14 72 LYS A C 1
ATOM 585 O O . LYS A 1 72 ? 5.185 13.173 39.858 1.00 25.14 72 LYS A O 1
ATOM 590 N N . LEU A 1 73 ? 6.998 12.144 39.006 1.00 24.20 73 LEU A N 1
ATOM 591 C CA . LEU A 1 73 ? 6.493 10.773 39.047 1.00 24.20 73 LEU A CA 1
ATOM 592 C C . LEU A 1 73 ? 6.626 10.273 40.490 1.00 24.20 73 LEU A C 1
ATOM 594 O O . LEU A 1 73 ? 7.736 10.059 40.976 1.00 24.20 73 LEU A O 1
ATOM 598 N N . HIS A 1 74 ? 5.500 10.129 41.184 1.00 23.38 74 HIS A N 1
ATOM 599 C CA . HIS A 1 74 ? 5.431 9.335 42.404 1.00 23.38 74 HIS A CA 1
ATOM 600 C C . HIS A 1 74 ? 5.295 7.868 41.994 1.00 23.38 74 HIS A C 1
ATOM 602 O O . HIS A 1 74 ? 4.238 7.441 41.543 1.00 23.38 74 HIS A O 1
ATOM 608 N N . ILE A 1 75 ? 6.380 7.108 42.131 1.00 25.27 75 ILE A N 1
ATOM 609 C CA . ILE A 1 75 ? 6.325 5.647 42.124 1.00 25.27 75 ILE A CA 1
ATOM 610 C C . ILE A 1 75 ? 5.949 5.245 43.549 1.00 25.27 75 ILE A C 1
ATOM 612 O O . ILE A 1 75 ? 6.766 5.365 44.461 1.00 25.27 75 ILE A O 1
ATOM 616 N N . VAL A 1 76 ? 4.701 4.826 43.747 1.00 24.33 76 VAL A N 1
ATOM 617 C CA . VAL A 1 76 ? 4.299 4.081 44.942 1.00 24.33 76 VAL A CA 1
ATOM 618 C C . VAL A 1 76 ? 4.507 2.611 44.610 1.00 24.33 76 VAL A C 1
ATOM 620 O O . VAL A 1 76 ? 3.803 2.041 43.781 1.00 24.33 76 VAL A O 1
ATOM 623 N N . SER A 1 77 ? 5.547 2.027 45.195 1.00 28.03 77 SER A N 1
ATOM 624 C CA . SER A 1 77 ? 5.804 0.595 45.156 1.00 28.03 77 SER A CA 1
ATOM 625 C C . SER A 1 77 ? 5.090 -0.059 46.334 1.00 28.03 77 SER A C 1
ATOM 627 O O . SER A 1 77 ? 5.636 -0.055 47.434 1.00 28.03 77 SER A O 1
ATOM 629 N N . ASP A 1 78 ? 3.922 -0.648 46.101 1.00 27.00 78 ASP A N 1
ATOM 630 C CA . ASP A 1 78 ? 3.381 -1.647 47.020 1.00 27.00 78 ASP A CA 1
ATOM 631 C C . ASP A 1 78 ? 3.503 -3.023 46.371 1.00 27.00 78 ASP A C 1
ATOM 633 O O . ASP A 1 78 ? 2.753 -3.412 45.475 1.00 27.00 78 ASP A O 1
ATOM 637 N N . MET A 1 79 ? 4.521 -3.755 46.831 1.00 28.70 79 MET A N 1
ATOM 638 C CA . MET A 1 79 ? 4.578 -5.198 46.682 1.00 28.70 79 MET A CA 1
ATOM 639 C C . MET A 1 79 ? 3.399 -5.797 47.441 1.00 28.70 79 MET A C 1
ATOM 641 O O . MET A 1 79 ? 3.366 -5.754 48.666 1.00 28.70 79 MET A O 1
ATOM 645 N N . ASN A 1 80 ? 2.485 -6.435 46.721 1.00 26.19 80 ASN A N 1
ATOM 646 C CA . ASN A 1 80 ? 1.752 -7.571 47.253 1.00 26.19 80 ASN A CA 1
ATOM 647 C C . ASN A 1 80 ? 1.569 -8.604 46.141 1.00 26.19 80 ASN A C 1
ATOM 649 O O . ASN A 1 80 ? 0.765 -8.440 45.226 1.00 26.19 80 ASN A O 1
ATOM 653 N N . LEU A 1 81 ? 2.366 -9.672 46.238 1.00 35.97 81 LEU A N 1
ATOM 654 C CA . LEU A 1 81 ? 2.188 -10.918 45.505 1.00 35.97 81 LEU A CA 1
ATOM 655 C C . LEU A 1 81 ? 0.788 -11.475 45.803 1.00 35.97 81 LEU A C 1
ATOM 657 O O . LEU A 1 81 ? 0.531 -11.933 46.917 1.00 35.97 81 LEU A O 1
ATOM 661 N N . LYS A 1 82 ? -0.084 -11.513 44.796 1.00 28.16 82 LYS A N 1
ATOM 662 C CA . LYS A 1 82 ? -1.163 -12.500 44.704 1.00 28.16 82 LYS A CA 1
ATOM 663 C C . LYS A 1 82 ? -1.235 -13.016 43.271 1.00 28.16 82 LYS A C 1
ATOM 665 O O . LYS A 1 82 ? -1.116 -12.253 42.321 1.00 28.16 82 LYS A O 1
ATOM 670 N N . ASN A 1 83 ? -1.344 -14.336 43.172 1.00 29.34 83 ASN A N 1
ATOM 671 C CA . ASN A 1 83 ? -1.335 -15.147 41.960 1.00 29.34 83 ASN A CA 1
ATOM 672 C C . ASN A 1 83 ? -2.225 -14.564 40.852 1.00 29.34 83 ASN A C 1
ATOM 674 O O . ASN A 1 83 ? -3.441 -14.501 41.017 1.00 29.34 83 ASN A O 1
ATOM 678 N N . TYR A 1 84 ? -1.619 -14.193 39.724 1.00 29.08 84 TYR A N 1
ATOM 679 C CA . TYR A 1 84 ? -2.340 -13.865 38.498 1.00 29.08 84 TYR A CA 1
ATOM 680 C C . TYR A 1 84 ? -2.534 -15.147 37.687 1.00 29.08 84 TYR A C 1
ATOM 682 O O . TYR A 1 84 ? -1.578 -15.727 37.177 1.00 29.08 84 TYR A O 1
ATOM 690 N N . THR A 1 85 ? -3.781 -15.595 37.578 1.00 34.56 85 THR A N 1
ATOM 691 C CA . THR A 1 85 ? -4.257 -16.297 36.383 1.00 34.56 85 THR A CA 1
ATOM 692 C C . THR A 1 85 ? -4.135 -15.340 35.192 1.00 34.56 85 THR A C 1
ATOM 694 O O . THR A 1 85 ? -4.306 -14.137 35.376 1.00 34.56 85 THR A O 1
ATOM 697 N N . ASN A 1 86 ? -3.801 -15.856 34.005 1.00 37.53 86 ASN A N 1
ATOM 698 C CA . ASN A 1 86 ? -3.524 -15.102 32.772 1.00 37.53 86 ASN A CA 1
ATOM 699 C C . ASN A 1 86 ? -4.734 -14.288 32.254 1.00 37.53 86 ASN A C 1
ATOM 701 O O . ASN A 1 86 ? -5.305 -14.590 31.213 1.00 37.53 86 ASN A O 1
ATOM 705 N N . GLU A 1 87 ? -5.122 -13.234 32.963 1.00 36.28 87 GLU A N 1
ATOM 706 C CA . GLU A 1 87 ? -6.024 -12.193 32.483 1.00 36.28 87 GLU A CA 1
ATOM 707 C C . GLU A 1 87 ? -5.259 -10.867 32.496 1.00 36.28 87 GLU A C 1
ATOM 709 O O . GLU A 1 87 ? -5.149 -10.208 33.530 1.00 36.28 87 GLU A O 1
ATOM 714 N N . GLU A 1 88 ? -4.709 -10.458 31.351 1.00 40.06 88 GLU A N 1
ATOM 715 C CA . GLU A 1 88 ? -4.293 -9.065 31.175 1.00 40.06 88 GLU A CA 1
ATOM 716 C C . GLU A 1 88 ? -5.556 -8.211 31.018 1.00 40.06 88 GLU A C 1
ATOM 718 O O . GLU A 1 88 ? -6.089 -8.016 29.926 1.00 40.06 88 GLU A O 1
ATOM 723 N N . ILE A 1 89 ? -6.072 -7.716 32.143 1.00 37.34 89 ILE A N 1
ATOM 724 C CA . ILE A 1 89 ? -7.047 -6.628 32.150 1.00 37.34 89 ILE A CA 1
ATOM 725 C C . ILE A 1 89 ? -6.277 -5.354 31.804 1.00 37.34 89 ILE A C 1
ATOM 727 O O . ILE A 1 89 ? -5.700 -4.698 32.670 1.00 37.34 89 ILE A O 1
ATOM 731 N N . ILE A 1 90 ? -6.250 -5.005 30.522 1.00 40.00 90 ILE A N 1
ATOM 732 C CA . ILE A 1 90 ? -5.873 -3.660 30.098 1.00 40.00 90 ILE A CA 1
ATOM 733 C C . ILE A 1 90 ? -7.104 -2.774 30.339 1.00 40.00 90 ILE A C 1
ATOM 735 O O . ILE A 1 90 ? -7.955 -2.602 29.471 1.00 40.00 90 ILE A O 1
ATOM 739 N N . GLU A 1 91 ? -7.244 -2.255 31.560 1.00 38.75 91 GLU A N 1
ATOM 740 C CA . GLU A 1 91 ? -8.208 -1.195 31.869 1.00 38.75 91 GLU A CA 1
ATOM 741 C C . GLU A 1 91 ? -7.693 0.125 31.271 1.00 38.75 91 GLU A C 1
ATOM 743 O O . GLU A 1 91 ? -6.955 0.887 31.899 1.00 38.75 91 GLU A O 1
ATOM 748 N N . LEU A 1 92 ? -8.051 0.383 30.010 1.00 41.06 92 LEU A N 1
ATOM 749 C CA . LEU A 1 92 ? -7.908 1.701 29.392 1.00 41.06 92 LEU A CA 1
ATOM 750 C C . LEU A 1 92 ? -8.920 2.660 30.042 1.00 41.06 92 LEU A C 1
ATOM 752 O O . LEU A 1 92 ? -10.083 2.741 29.668 1.00 41.06 92 LEU A O 1
ATOM 756 N N . VAL A 1 93 ? -8.453 3.376 31.059 1.00 38.69 93 VAL A N 1
ATOM 757 C CA . VAL A 1 93 ? -8.961 4.670 31.550 1.00 38.69 93 VAL A CA 1
ATOM 758 C C . VAL A 1 93 ? -9.344 5.559 30.333 1.00 38.69 93 VAL A C 1
ATOM 760 O O . VAL A 1 93 ? -8.477 5.769 29.494 1.00 38.69 93 VAL A O 1
ATOM 763 N N . PHE A 1 94 ? -10.537 6.121 30.073 1.00 51.78 94 PHE A N 1
ATOM 764 C CA . PHE A 1 94 ? -11.719 6.534 30.844 1.00 51.78 94 PHE A CA 1
ATOM 765 C C . PHE A 1 94 ? -12.974 6.417 29.943 1.00 51.78 94 PHE A C 1
ATOM 767 O O . PHE A 1 94 ? -13.229 7.287 29.112 1.00 51.78 94 PHE A O 1
ATOM 774 N N . ASP A 1 95 ? -13.792 5.390 30.142 1.00 68.00 95 ASP A N 1
ATOM 775 C CA . ASP A 1 95 ? -15.186 5.380 29.702 1.00 68.00 95 ASP A CA 1
ATOM 776 C C . ASP A 1 95 ? -15.989 4.448 30.624 1.00 68.00 95 ASP A C 1
ATOM 778 O O . ASP A 1 95 ? -15.804 3.234 30.567 1.00 68.00 95 ASP A O 1
ATOM 782 N N . PRO A 1 96 ? -16.856 4.971 31.511 1.00 76.00 96 PRO A N 1
ATOM 783 C CA . PRO A 1 96 ? -17.590 4.125 32.451 1.00 76.00 96 PRO A CA 1
ATOM 784 C C . PRO A 1 96 ? -18.649 3.247 31.766 1.00 76.00 96 PRO A C 1
ATOM 786 O O . PRO A 1 96 ? -19.175 2.327 32.395 1.00 76.00 96 PRO A O 1
ATOM 789 N N . PHE A 1 97 ? -18.978 3.525 30.503 1.00 88.81 97 PHE A N 1
ATOM 790 C CA . PHE A 1 97 ? -20.041 2.850 29.771 1.00 88.81 97 PHE A CA 1
ATOM 791 C C . PHE A 1 97 ? -19.508 1.788 28.815 1.00 88.81 97 PHE A C 1
ATOM 793 O O . PHE A 1 97 ? -20.166 0.764 28.648 1.00 88.81 97 PHE A O 1
ATOM 800 N N . LEU A 1 98 ? -18.332 1.992 28.214 1.00 91.75 98 LEU A N 1
ATOM 801 C CA . LEU A 1 98 ? -17.722 1.057 27.268 1.00 91.75 98 LEU A CA 1
ATOM 802 C C . LEU A 1 98 ? -16.626 0.218 27.928 1.00 91.75 98 LEU A C 1
ATOM 804 O O . LEU A 1 98 ? -15.657 0.737 28.474 1.00 91.75 98 LEU A O 1
ATOM 808 N N . ARG A 1 99 ? -16.735 -1.102 27.796 1.00 92.88 99 ARG A N 1
ATOM 809 C CA . ARG A 1 99 ? -15.698 -2.055 28.191 1.00 92.88 99 ARG A CA 1
ATOM 810 C C . ARG A 1 99 ? -15.289 -2.893 26.990 1.00 92.88 99 ARG A C 1
ATOM 812 O O . ARG A 1 99 ? -16.127 -3.559 26.393 1.00 92.88 99 ARG A O 1
ATOM 819 N N . ILE A 1 100 ? -13.995 -2.911 26.688 1.00 94.44 100 ILE A N 1
ATOM 820 C CA . ILE A 1 100 ? -13.398 -3.774 25.664 1.00 94.44 100 ILE A CA 1
ATOM 821 C C . ILE A 1 100 ? -12.460 -4.745 26.385 1.00 94.44 100 ILE A C 1
ATOM 823 O O . ILE A 1 100 ? -11.468 -4.325 26.977 1.00 94.44 100 ILE A O 1
ATOM 827 N N . LYS A 1 101 ? -12.797 -6.038 26.397 1.00 93.94 101 LYS A N 1
ATOM 828 C CA . LYS A 1 101 ? -11.990 -7.098 27.018 1.00 93.94 101 LYS A CA 1
ATOM 829 C C . LYS A 1 101 ? -11.450 -8.027 25.940 1.00 93.94 101 LYS A C 1
ATOM 831 O O . LYS A 1 101 ? -12.218 -8.673 25.235 1.00 93.94 101 LYS A O 1
ATOM 836 N N . THR A 1 102 ? -10.132 -8.125 25.850 1.00 91.94 102 THR A N 1
ATOM 837 C CA . THR A 1 102 ? -9.444 -8.987 24.886 1.00 91.94 102 THR A CA 1
ATOM 838 C C . THR A 1 102 ? -8.934 -10.252 25.578 1.00 91.94 102 THR A C 1
ATOM 840 O O . THR A 1 102 ? -8.396 -10.195 26.680 1.00 91.94 102 THR A O 1
ATOM 843 N N . PHE A 1 103 ? -9.127 -11.401 24.935 1.00 90.56 103 PHE A N 1
ATOM 844 C CA . PHE A 1 103 ? -8.754 -12.729 25.413 1.00 90.56 103 PHE A CA 1
ATOM 845 C C . PHE A 1 103 ? -7.689 -13.303 24.477 1.00 90.56 103 PHE A C 1
ATOM 847 O O . PHE A 1 103 ? -8.008 -13.947 23.475 1.00 90.56 103 PHE A O 1
ATOM 854 N N . SER A 1 104 ? -6.418 -13.035 24.788 1.00 85.50 104 SER A N 1
ATOM 855 C CA . SER A 1 104 ? -5.269 -13.387 23.941 1.00 85.50 104 SER A CA 1
ATOM 856 C C . SER A 1 104 ? -5.185 -14.880 23.623 1.00 85.50 104 SER A C 1
ATOM 858 O O . SER A 1 104 ? -4.943 -15.239 22.473 1.00 85.50 104 SER A O 1
ATOM 860 N N . ASP A 1 105 ? -5.459 -15.741 24.606 1.00 86.62 105 ASP A N 1
ATOM 861 C CA . ASP A 1 105 ? -5.402 -17.201 24.446 1.00 86.62 105 ASP A CA 1
ATOM 862 C C . ASP A 1 105 ? -6.501 -17.741 23.516 1.00 86.62 105 ASP A C 1
ATOM 864 O O . ASP A 1 105 ? -6.337 -18.784 22.886 1.00 86.62 105 ASP A O 1
ATOM 868 N N . GLU A 1 106 ? -7.615 -17.015 23.397 1.00 87.00 106 GLU A N 1
ATOM 869 C CA . GLU A 1 106 ? -8.759 -17.393 22.562 1.00 87.00 106 GLU A CA 1
ATOM 870 C C . GLU A 1 106 ? -8.833 -16.614 21.245 1.00 87.00 106 GLU A C 1
ATOM 872 O O . GLU A 1 106 ? -9.709 -16.896 20.427 1.00 87.00 106 GLU A O 1
ATOM 877 N N . LEU A 1 107 ? -7.945 -15.636 21.038 1.00 89.81 107 LEU A N 1
ATOM 878 C CA . LEU A 1 107 ? -7.979 -14.702 19.909 1.00 89.81 107 LEU A CA 1
ATOM 879 C C . LEU A 1 107 ? -9.330 -13.986 19.759 1.00 89.81 107 LEU A C 1
ATOM 881 O O . LEU A 1 107 ? -9.812 -13.795 18.645 1.00 89.81 107 LEU A O 1
ATOM 885 N N . LYS A 1 108 ? -9.943 -13.583 20.876 1.00 93.56 108 LYS A N 1
ATOM 886 C CA . LYS A 1 108 ? -11.260 -12.924 20.900 1.00 93.56 108 LYS A CA 1
ATOM 887 C C . LYS A 1 108 ? -11.216 -11.569 21.581 1.00 93.56 108 LYS A C 1
ATOM 889 O O . LYS A 1 108 ? -10.407 -11.342 22.477 1.00 93.56 108 LYS A O 1
ATOM 894 N N . THR A 1 109 ? -12.186 -10.728 21.255 1.00 95.44 109 THR A N 1
ATOM 895 C CA . THR A 1 109 ? -12.471 -9.494 21.987 1.00 95.44 109 THR A CA 1
ATOM 896 C C . THR A 1 109 ? -13.961 -9.403 22.267 1.00 95.44 109 THR A C 1
ATOM 898 O O . THR A 1 109 ? -14.774 -9.481 21.355 1.00 95.44 109 THR A O 1
ATOM 901 N N . ASN A 1 110 ? -14.333 -9.210 23.525 1.00 96.62 110 ASN A N 1
ATOM 902 C CA . ASN A 1 110 ? -15.690 -8.870 23.925 1.00 96.62 110 ASN A CA 1
ATOM 903 C C . ASN A 1 110 ? -15.816 -7.354 24.116 1.00 96.62 110 ASN A C 1
ATOM 905 O O . ASN A 1 110 ? -14.965 -6.726 24.747 1.00 96.62 110 ASN A O 1
ATOM 909 N N . VAL A 1 111 ? -16.878 -6.780 23.563 1.00 96.31 111 VAL A N 1
ATOM 910 C CA . VAL A 1 111 ? -17.227 -5.368 23.690 1.00 96.31 111 VAL A CA 1
ATOM 911 C C . VAL A 1 111 ? -18.579 -5.279 24.382 1.00 96.31 111 VAL A C 1
ATOM 913 O O . VAL A 1 111 ? -19.576 -5.781 23.865 1.00 96.31 111 VAL A O 1
ATOM 916 N N . THR A 1 112 ? -18.613 -4.611 25.530 1.00 94.62 112 THR A N 1
ATOM 917 C CA . THR A 1 112 ? -19.826 -4.358 26.309 1.00 94.62 112 THR A CA 1
ATOM 918 C C . THR A 1 112 ? -20.069 -2.854 26.411 1.00 94.62 112 THR A C 1
ATOM 920 O O . THR A 1 112 ? -19.153 -2.116 26.768 1.00 94.62 112 THR A O 1
ATOM 923 N N . TYR A 1 113 ? -21.298 -2.397 26.173 1.00 93.56 113 TYR A N 1
ATOM 924 C CA . TYR A 1 113 ? -21.729 -1.019 26.420 1.00 93.56 113 TYR A CA 1
ATOM 925 C C . TYR A 1 113 ? -22.906 -0.988 27.396 1.00 93.56 113 TYR A C 1
ATOM 927 O O . TYR A 1 113 ? -23.849 -1.777 27.263 1.00 93.56 113 TYR A O 1
ATOM 935 N N . ARG A 1 114 ? -22.854 -0.087 28.379 1.00 91.62 114 ARG A N 1
ATOM 936 C CA . ARG A 1 114 ? -23.879 0.086 29.415 1.00 91.62 114 ARG A CA 1
ATOM 937 C C . ARG A 1 114 ? -24.562 1.445 29.314 1.00 91.62 114 ARG A C 1
ATOM 939 O O . ARG A 1 114 ? -23.925 2.433 28.970 1.00 91.62 114 ARG A O 1
ATOM 946 N N . ASP A 1 115 ? -25.844 1.497 29.655 1.00 87.00 115 ASP A N 1
ATOM 947 C CA . ASP A 1 115 ? -26.567 2.755 29.842 1.00 87.00 115 ASP A CA 1
ATOM 948 C C . ASP A 1 115 ? -26.210 3.427 31.189 1.00 87.00 115 ASP A C 1
ATOM 950 O O . ASP A 1 115 ? -25.467 2.885 32.014 1.00 87.00 115 ASP A O 1
ATOM 954 N N . TYR A 1 116 ? -26.779 4.610 31.444 1.00 85.31 116 TYR A N 1
ATOM 955 C CA . TYR A 1 116 ? -26.606 5.344 32.707 1.00 85.31 116 TYR A CA 1
ATOM 956 C C . TYR A 1 116 ? -27.142 4.613 33.947 1.00 85.31 116 TYR A C 1
ATOM 958 O O . TYR A 1 116 ? -26.728 4.927 35.062 1.00 85.31 116 TYR A O 1
ATOM 966 N N . ASN A 1 117 ? -28.034 3.637 33.767 1.00 87.62 117 ASN A N 1
ATOM 967 C CA . ASN A 1 117 ? -28.581 2.812 34.843 1.00 87.62 117 ASN A CA 1
ATOM 968 C C . ASN A 1 117 ? -27.729 1.552 35.094 1.00 87.62 117 ASN A C 1
ATOM 970 O O . ASN A 1 117 ? -28.030 0.774 35.998 1.00 87.62 117 ASN A O 1
ATOM 974 N N . GLY A 1 118 ? -26.672 1.338 34.304 1.00 85.44 118 GLY A N 1
ATOM 975 C CA . GLY A 1 118 ? -25.797 0.171 34.374 1.00 85.44 118 GLY A CA 1
ATOM 976 C C . GLY A 1 118 ? -26.299 -1.050 33.596 1.00 85.44 118 GLY A C 1
ATOM 977 O O . GLY A 1 118 ? -25.631 -2.094 33.635 1.00 85.44 118 GLY A O 1
ATOM 978 N N . ASN A 1 119 ? -27.420 -0.938 32.875 1.00 89.69 119 ASN A N 1
ATOM 979 C CA . ASN A 1 119 ? -27.948 -2.002 32.025 1.00 89.69 119 ASN A CA 1
ATOM 980 C C . ASN A 1 119 ? -27.054 -2.174 30.804 1.00 89.69 119 ASN A C 1
ATOM 982 O O . ASN A 1 119 ? -26.673 -1.199 30.163 1.00 89.69 119 ASN A O 1
ATOM 986 N N . ILE A 1 120 ? -26.742 -3.419 30.457 1.00 91.00 120 ILE A N 1
ATOM 987 C CA . ILE A 1 120 ? -25.999 -3.725 29.236 1.00 91.00 120 ILE A CA 1
ATOM 988 C C . ILE A 1 120 ? -26.944 -3.558 28.046 1.00 91.00 120 ILE A C 1
ATOM 990 O O . ILE A 1 120 ? -27.959 -4.245 27.963 1.00 91.00 120 ILE A O 1
ATOM 994 N N . ILE A 1 121 ? -26.597 -2.653 27.136 1.00 91.00 121 ILE A N 1
ATOM 995 C CA . ILE A 1 121 ? -27.372 -2.349 25.922 1.00 91.00 121 ILE A CA 1
ATOM 996 C C . ILE A 1 121 ? -26.648 -2.774 24.638 1.00 91.00 121 ILE A C 1
ATOM 998 O O . ILE A 1 121 ? -27.275 -2.912 23.592 1.00 91.00 121 ILE A O 1
ATOM 1002 N N . PHE A 1 122 ? -25.351 -3.075 24.733 1.00 93.38 122 PHE A N 1
ATOM 1003 C CA . PHE A 1 122 ? -24.585 -3.755 23.693 1.00 93.38 122 PHE A CA 1
ATOM 1004 C C . PHE A 1 122 ? -23.674 -4.795 24.340 1.00 93.38 122 PHE A C 1
ATOM 1006 O O . PHE A 1 122 ? -22.953 -4.479 25.285 1.00 93.38 122 PHE A O 1
ATOM 1013 N N . ASP A 1 123 ? -23.683 -6.017 23.822 1.00 94.81 123 ASP A N 1
ATOM 1014 C CA . ASP A 1 123 ? -22.729 -7.064 24.184 1.00 94.81 123 ASP A CA 1
ATOM 1015 C C . ASP A 1 123 ? -22.440 -7.906 22.947 1.00 94.81 123 ASP A C 1
ATOM 1017 O O . ASP A 1 123 ? -23.339 -8.530 22.373 1.00 94.81 123 ASP A O 1
ATOM 1021 N N . ARG A 1 124 ? -21.186 -7.885 22.499 1.00 95.56 124 ARG A N 1
ATOM 1022 C CA . ARG A 1 124 ? -20.756 -8.652 21.336 1.00 95.56 124 ARG A CA 1
ATOM 1023 C C . ARG A 1 124 ? -19.341 -9.164 21.511 1.00 95.56 124 ARG A C 1
ATOM 1025 O O . ARG A 1 124 ? -18.424 -8.416 21.839 1.00 95.56 124 ARG A O 1
ATOM 1032 N N . THR A 1 125 ? -19.159 -10.435 21.177 1.00 96.06 125 THR A N 1
ATOM 1033 C CA . THR A 1 125 ? -17.842 -11.061 21.068 1.00 96.06 125 THR A CA 1
ATOM 1034 C C . THR A 1 125 ? -17.422 -11.142 19.607 1.00 96.06 125 THR A C 1
ATOM 1036 O O . THR A 1 125 ? -18.159 -11.657 18.767 1.00 96.06 125 THR A O 1
ATOM 1039 N N . PHE A 1 126 ? -16.228 -10.638 19.327 1.00 96.25 126 PHE A N 1
ATOM 1040 C CA . PHE A 1 126 ? -15.527 -10.711 18.056 1.00 96.25 126 PHE A CA 1
ATOM 1041 C C . PHE A 1 126 ? -14.462 -11.808 18.113 1.00 96.25 126 PHE A C 1
ATOM 1043 O O . PHE A 1 126 ? -13.829 -12.041 19.144 1.00 96.25 126 PHE A O 1
ATOM 1050 N N . THR A 1 127 ? -14.256 -12.467 16.983 1.00 95.56 127 THR A N 1
ATOM 1051 C CA . THR A 1 127 ? -13.345 -13.604 16.763 1.00 95.56 127 THR A CA 1
ATOM 1052 C C . THR A 1 127 ? -11.912 -13.178 16.417 1.00 95.56 127 THR A C 1
ATOM 1054 O O . THR A 1 127 ? -11.160 -13.910 15.771 1.00 95.56 127 THR A O 1
ATOM 1057 N N . ALA A 1 128 ? -11.527 -11.970 16.821 1.00 95.12 128 ALA A N 1
ATOM 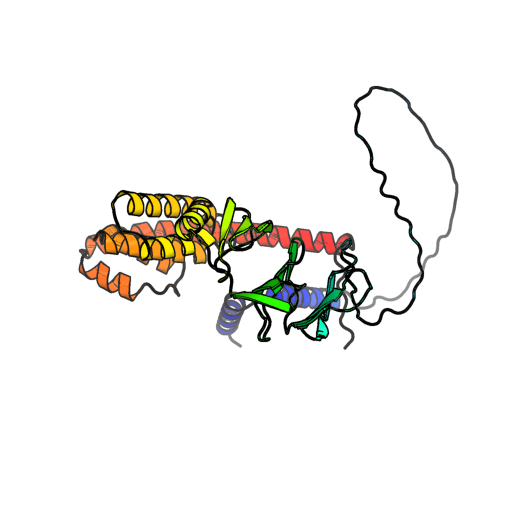1058 C CA . ALA A 1 128 ? -10.190 -11.435 16.634 1.00 95.12 128 ALA A CA 1
ATOM 1059 C C . ALA A 1 128 ? -9.812 -10.515 17.800 1.00 95.12 128 ALA A C 1
ATOM 1061 O O . ALA A 1 128 ? -10.682 -9.987 18.494 1.00 95.12 128 ALA A O 1
ATOM 1062 N N . LEU A 1 129 ? -8.506 -10.325 17.998 1.00 94.44 129 LEU A N 1
ATOM 1063 C CA . LEU A 1 129 ? -7.975 -9.398 18.995 1.00 94.44 129 LEU A CA 1
ATOM 1064 C C . LEU A 1 129 ? -8.180 -7.958 18.530 1.00 94.44 129 LEU A C 1
ATOM 1066 O O . LEU A 1 129 ? -7.903 -7.635 17.373 1.00 94.44 129 LEU A O 1
ATOM 1070 N N . GLU A 1 130 ? -8.625 -7.090 19.428 1.00 95.12 130 GLU A N 1
ATOM 1071 C CA . GLU A 1 130 ? -8.636 -5.651 19.195 1.00 95.12 130 GLU A CA 1
ATOM 1072 C C . GLU A 1 130 ? -7.215 -5.148 18.920 1.00 95.12 130 GLU A C 1
ATOM 1074 O O . GLU A 1 130 ? -6.244 -5.551 19.561 1.00 95.12 130 GLU A O 1
ATOM 1079 N N . MET A 1 131 ? -7.101 -4.326 17.880 1.00 93.69 131 MET A N 1
ATOM 1080 C CA . MET A 1 131 ? -5.855 -3.668 17.494 1.00 93.69 131 MET A CA 1
ATOM 1081 C C . MET A 1 131 ? -5.911 -2.175 17.806 1.00 93.69 131 MET A C 1
ATOM 1083 O O . MET A 1 131 ? -4.896 -1.583 18.176 1.00 93.69 131 MET A O 1
ATOM 1087 N N . ARG A 1 132 ? -7.072 -1.559 17.568 1.00 93.62 132 ARG A N 1
ATOM 1088 C CA . ARG A 1 132 ? -7.328 -0.147 17.836 1.00 93.62 132 ARG A CA 1
ATOM 1089 C C . ARG A 1 132 ? -8.828 0.093 17.945 1.00 93.62 132 ARG A C 1
ATOM 1091 O O . ARG A 1 132 ? -9.600 -0.473 17.170 1.00 93.62 132 ARG A O 1
ATOM 1098 N N . SER A 1 133 ? -9.221 0.989 18.838 1.00 94.56 133 SER A N 1
ATOM 1099 C CA . SER A 1 133 ? -10.605 1.391 19.036 1.00 94.56 133 SER A CA 1
ATOM 1100 C C . SER A 1 133 ? -10.704 2.855 19.447 1.00 94.56 133 SER A C 1
ATOM 1102 O O . SER A 1 133 ? -9.814 3.394 20.104 1.00 94.56 133 SER A O 1
ATOM 1104 N N . GLU A 1 134 ? -11.791 3.498 19.038 1.00 94.38 134 GLU A N 1
ATOM 1105 C CA . GLU A 1 134 ? -12.120 4.867 19.412 1.00 94.38 134 GLU A CA 1
ATOM 1106 C C . GLU A 1 134 ? -13.636 5.037 19.503 1.00 94.38 134 GLU A C 1
ATOM 1108 O O . GLU A 1 134 ? -14.385 4.617 18.615 1.00 94.38 134 GLU A O 1
ATOM 1113 N N . ARG A 1 135 ? -14.093 5.639 20.602 1.00 91.56 135 ARG A N 1
ATOM 1114 C CA . ARG A 1 135 ? -15.505 5.935 20.834 1.00 91.56 135 ARG A CA 1
ATOM 1115 C C . ARG A 1 135 ? -15.799 7.387 20.469 1.00 91.56 135 ARG A C 1
ATOM 1117 O O . ARG A 1 135 ? -15.105 8.287 20.934 1.00 91.56 135 ARG A O 1
ATOM 1124 N N . ILE A 1 136 ? -16.876 7.602 19.716 1.00 91.06 136 ILE A N 1
ATOM 1125 C CA . ILE A 1 136 ? -17.416 8.924 19.378 1.00 91.06 136 ILE A CA 1
ATOM 1126 C C . ILE A 1 136 ? -18.875 8.960 19.810 1.00 91.06 136 ILE A C 1
ATOM 1128 O O . ILE A 1 136 ? -19.720 8.332 19.179 1.00 91.06 136 ILE A O 1
ATOM 1132 N N . ASP A 1 137 ? -19.177 9.665 20.897 1.00 88.88 137 ASP A N 1
ATOM 1133 C CA . ASP A 1 137 ? -20.515 9.722 21.496 1.00 88.88 137 ASP A CA 1
ATOM 1134 C C . ASP A 1 137 ? -21.124 8.330 21.716 1.00 88.88 137 ASP A C 1
ATOM 1136 O O . ASP A 1 137 ? -20.733 7.615 22.630 1.00 88.88 137 ASP A O 1
ATOM 1140 N N . ASN A 1 138 ? -22.078 7.917 20.889 1.00 91.88 138 ASN A N 1
ATOM 1141 C CA . ASN A 1 138 ? -22.754 6.623 20.983 1.00 91.88 138 ASN A CA 1
ATOM 1142 C C . ASN A 1 138 ? -22.235 5.599 19.970 1.00 91.88 138 ASN A C 1
ATOM 1144 O O . ASN A 1 138 ? -22.830 4.537 19.805 1.00 91.88 138 ASN A O 1
ATOM 1148 N N . TYR A 1 139 ? -21.136 5.917 19.295 1.00 95.19 139 TYR A N 1
ATOM 1149 C CA . TYR A 1 139 ? -20.553 5.109 18.244 1.00 95.19 139 TYR A CA 1
ATOM 1150 C C . TYR A 1 139 ? -19.184 4.573 18.648 1.00 95.19 139 TYR A C 1
ATOM 1152 O O . TYR A 1 139 ? -18.434 5.217 19.381 1.00 95.19 139 TYR A O 1
ATOM 1160 N N . LEU A 1 140 ? -18.843 3.399 18.131 1.00 96.31 140 LEU A N 1
ATOM 1161 C CA . LEU A 1 140 ? -17.540 2.768 18.287 1.00 96.31 140 LEU A CA 1
ATOM 1162 C C . LEU A 1 140 ? -16.950 2.473 16.915 1.00 96.31 140 LEU A C 1
ATOM 1164 O O . LEU A 1 140 ? -17.539 1.717 16.141 1.00 96.31 140 LEU A O 1
ATOM 1168 N N . LEU A 1 141 ? -15.769 3.021 16.649 1.00 97.69 141 LEU A N 1
ATOM 1169 C CA . LEU A 1 141 ? -14.896 2.565 15.579 1.00 97.69 141 LEU A CA 1
ATOM 1170 C C . LEU A 1 141 ? -13.889 1.576 16.177 1.00 97.69 141 LEU A C 1
ATOM 1172 O O . LEU A 1 141 ? -13.159 1.926 17.099 1.00 97.69 141 LEU A O 1
ATOM 1176 N N . ILE A 1 142 ? -13.852 0.336 15.692 1.00 97.38 142 ILE A N 1
ATOM 1177 C CA . ILE A 1 142 ? -12.956 -0.708 16.208 1.00 97.38 142 ILE A CA 1
ATOM 1178 C C . ILE A 1 142 ? -12.354 -1.524 15.070 1.00 97.38 142 ILE A C 1
ATOM 1180 O O . ILE A 1 142 ? -13.059 -1.994 14.176 1.00 97.38 142 ILE A O 1
ATOM 1184 N N . GLN A 1 143 ? -11.035 -1.692 15.101 1.00 97.31 143 GLN A N 1
ATOM 1185 C CA . GLN A 1 143 ? -10.278 -2.486 14.147 1.00 97.31 143 GLN A CA 1
ATOM 1186 C C . GLN A 1 143 ? -9.640 -3.684 14.832 1.00 97.31 143 GLN A C 1
ATOM 1188 O O . GLN A 1 143 ? -9.057 -3.573 15.913 1.00 97.31 143 GLN A O 1
ATOM 1193 N N . PHE A 1 144 ? -9.695 -4.820 14.148 1.00 96.12 144 PHE A N 1
ATOM 1194 C CA . PHE A 1 144 ? -9.168 -6.073 14.656 1.00 96.12 144 PHE A CA 1
ATOM 1195 C C . PHE A 1 144 ? -7.848 -6.467 13.999 1.00 96.12 144 PHE A C 1
ATOM 1197 O O . PHE A 1 144 ? -7.589 -6.194 12.823 1.00 96.12 144 PHE A O 1
ATOM 1204 N N . ALA A 1 145 ? -7.010 -7.141 14.777 1.00 93.62 145 ALA A N 1
ATOM 1205 C CA . ALA A 1 145 ? -5.759 -7.713 14.326 1.00 93.62 145 ALA A CA 1
ATOM 1206 C C . ALA A 1 145 ? -5.999 -8.831 13.304 1.00 93.62 145 ALA A C 1
ATOM 1208 O O . ALA A 1 145 ? -7.092 -9.386 13.159 1.00 93.62 145 ALA A O 1
ATOM 1209 N N . ARG A 1 146 ? -4.936 -9.187 12.585 1.00 88.25 146 ARG A N 1
ATOM 1210 C CA . ARG A 1 146 ? -4.961 -10.331 11.678 1.00 88.25 146 ARG A CA 1
ATOM 1211 C C . ARG A 1 146 ? -4.955 -11.631 12.491 1.00 88.25 146 ARG A C 1
ATOM 1213 O O . ARG A 1 146 ? -3.983 -11.907 13.188 1.00 88.25 146 ARG A O 1
ATOM 1220 N N . SER A 1 147 ? -6.011 -12.421 12.355 1.00 86.81 147 SER A N 1
ATOM 1221 C CA . SER A 1 147 ? -6.167 -13.771 12.906 1.00 86.81 147 SER A CA 1
ATOM 1222 C C . SER A 1 147 ? -6.857 -14.677 11.874 1.00 86.81 147 SER A C 1
ATOM 1224 O O . SER A 1 147 ? -7.093 -14.253 10.741 1.00 86.81 147 SER A O 1
ATOM 1226 N N . ASP A 1 148 ? -7.165 -15.916 12.259 1.00 86.50 148 ASP A N 1
ATOM 1227 C CA . ASP A 1 148 ? -7.919 -16.866 11.428 1.00 86.50 148 ASP A CA 1
ATOM 1228 C C . ASP A 1 148 ? -9.447 -16.761 11.629 1.00 86.50 148 ASP A C 1
ATOM 1230 O O . ASP A 1 148 ? -10.200 -17.544 11.055 1.00 86.50 148 ASP A O 1
ATOM 1234 N N . GLY A 1 149 ? -9.916 -15.819 12.457 1.00 88.44 149 GLY A N 1
ATOM 1235 C CA . GLY A 1 149 ? -11.339 -15.620 12.736 1.00 88.44 149 GLY A CA 1
ATOM 1236 C C . GLY A 1 149 ? -12.060 -14.762 11.694 1.00 88.44 149 GLY A C 1
ATOM 1237 O O . GLY A 1 149 ? -11.443 -14.018 10.932 1.00 88.44 149 GLY A O 1
ATOM 1238 N N . ASP A 1 150 ? -13.392 -14.811 11.704 1.00 92.94 150 ASP A N 1
ATOM 1239 C CA . ASP A 1 150 ? -14.246 -14.077 10.761 1.00 92.94 150 ASP A CA 1
ATOM 1240 C C . ASP A 1 150 ? -14.109 -12.553 10.878 1.00 92.94 150 ASP A C 1
ATOM 1242 O O . ASP A 1 150 ? -14.343 -11.823 9.910 1.00 92.94 150 ASP A O 1
ATOM 1246 N N . ASP A 1 151 ? -13.742 -12.058 12.058 1.00 95.62 151 ASP A N 1
ATOM 1247 C CA . ASP A 1 151 ? -13.562 -10.630 12.337 1.00 95.62 151 ASP A CA 1
ATOM 1248 C C . ASP A 1 151 ? -12.145 -10.132 12.035 1.00 95.62 151 ASP A C 1
ATOM 1250 O O . ASP A 1 151 ? -11.877 -8.933 12.129 1.00 95.62 151 ASP A O 1
ATOM 1254 N N . ALA A 1 152 ? -11.238 -11.033 11.648 1.00 93.62 152 ALA A N 1
ATOM 1255 C CA . ALA A 1 152 ? -9.842 -10.716 11.406 1.00 93.62 152 ALA A CA 1
ATOM 1256 C C . ALA A 1 152 ? -9.681 -9.573 10.403 1.00 93.62 152 ALA A C 1
ATOM 1258 O O . ALA A 1 152 ? -10.268 -9.590 9.320 1.00 93.62 152 ALA A O 1
ATOM 1259 N N . PHE A 1 153 ? -8.821 -8.609 10.744 1.00 93.94 153 PHE A N 1
ATOM 1260 C CA . PHE A 1 153 ? -8.448 -7.466 9.901 1.00 93.94 153 PHE A CA 1
ATOM 1261 C C . PHE A 1 153 ? -9.585 -6.484 9.552 1.00 93.94 153 PHE A C 1
ATOM 1263 O O . PHE A 1 153 ? -9.337 -5.472 8.890 1.00 93.94 153 PHE A O 1
ATOM 1270 N N . LYS A 1 154 ? -10.820 -6.743 9.994 1.00 97.00 154 LYS A N 1
ATOM 1271 C CA . LYS A 1 154 ? -11.964 -5.879 9.703 1.00 97.00 154 LYS A CA 1
ATOM 1272 C C . LYS A 1 154 ? -11.959 -4.631 10.583 1.00 97.00 154 LYS A C 1
ATOM 1274 O O . LYS A 1 154 ? -11.551 -4.659 11.745 1.00 97.00 154 LYS A O 1
ATOM 1279 N N . LEU A 1 155 ? -12.459 -3.546 10.006 1.00 97.88 155 LEU A N 1
ATOM 1280 C CA . LEU A 1 155 ? -12.842 -2.314 10.674 1.00 97.88 155 LEU A CA 1
ATOM 1281 C C . LEU A 1 155 ? -14.364 -2.289 10.796 1.00 97.88 155 LEU A C 1
ATOM 1283 O O . LEU A 1 155 ? -15.073 -2.428 9.797 1.00 97.88 155 LEU A O 1
ATOM 1287 N N . TYR A 1 156 ? -14.851 -2.096 12.011 1.00 98.06 156 TYR A N 1
ATOM 1288 C CA . TYR A 1 156 ? -16.263 -1.953 12.322 1.00 98.06 156 TYR A CA 1
ATOM 1289 C C . TYR A 1 156 ? -16.550 -0.537 12.792 1.00 98.06 156 TYR A C 1
ATOM 1291 O O . TYR A 1 156 ? -15.814 -0.008 13.622 1.00 98.06 156 TYR A O 1
ATOM 1299 N N . PHE A 1 157 ? -17.656 0.027 12.320 1.00 97.88 157 PHE A N 1
ATOM 1300 C CA . PHE A 1 157 ? -18.256 1.220 12.903 1.00 97.88 157 PHE A CA 1
ATOM 1301 C C . PHE A 1 157 ? -19.659 0.877 13.388 1.00 97.88 157 PHE A C 1
ATOM 1303 O O . PHE A 1 157 ? -20.479 0.361 12.624 1.00 97.88 157 PHE A O 1
ATOM 1310 N N . ILE A 1 158 ? -19.905 1.068 14.679 1.00 97.50 158 ILE A N 1
ATOM 1311 C CA . ILE A 1 158 ? -21.044 0.491 15.394 1.00 97.50 158 ILE A CA 1
ATOM 1312 C C . ILE A 1 158 ? -21.769 1.599 16.138 1.00 97.50 158 ILE A C 1
ATOM 1314 O O . ILE A 1 158 ? -21.150 2.327 16.900 1.00 97.50 158 ILE A O 1
ATOM 1318 N N . ASP A 1 159 ? -23.079 1.685 15.960 1.00 95.56 159 ASP A N 1
ATOM 1319 C CA . ASP A 1 159 ? -23.984 2.410 16.842 1.00 95.56 159 ASP A CA 1
ATOM 1320 C C . ASP A 1 159 ? -24.281 1.534 18.066 1.00 95.56 159 ASP A C 1
ATOM 1322 O O . ASP A 1 159 ? -24.987 0.520 17.976 1.00 95.56 159 ASP A O 1
ATOM 1326 N N . LEU A 1 160 ? -23.682 1.904 19.198 1.00 93.75 160 LEU A N 1
ATOM 1327 C CA . LEU A 1 160 ? -23.762 1.163 20.453 1.00 93.75 160 LEU A CA 1
ATOM 1328 C C . LEU A 1 160 ? -25.146 1.276 21.101 1.00 93.75 160 LEU A C 1
ATOM 1330 O O . LEU A 1 160 ? -25.566 0.339 21.775 1.00 93.75 160 LEU A O 1
ATOM 1334 N N . LEU A 1 161 ? -25.860 2.393 20.909 1.00 91.62 161 LEU A N 1
ATOM 1335 C CA . LEU A 1 161 ? -27.195 2.584 21.486 1.00 91.62 161 LEU A CA 1
ATOM 1336 C C . LEU A 1 161 ? -28.242 1.731 20.774 1.00 91.62 161 LEU A C 1
ATOM 1338 O O . LEU A 1 161 ? -29.090 1.125 21.425 1.00 91.62 161 LEU A O 1
ATOM 1342 N N . ASN A 1 162 ? -28.183 1.684 19.444 1.00 91.44 162 ASN A N 1
ATOM 1343 C CA . ASN A 1 162 ? -29.164 0.967 18.629 1.00 91.44 162 ASN A CA 1
ATOM 1344 C C . ASN A 1 162 ? -28.734 -0.469 18.286 1.00 91.44 162 ASN A C 1
ATOM 1346 O O . ASN A 1 162 ? -29.405 -1.130 17.492 1.00 91.44 162 ASN A O 1
ATOM 1350 N N . ASN A 1 163 ? -27.613 -0.943 18.847 1.00 90.06 163 ASN A N 1
ATOM 1351 C CA . ASN A 1 163 ? -27.002 -2.242 18.548 1.00 90.06 163 ASN A CA 1
ATOM 1352 C C . ASN A 1 163 ? -26.902 -2.510 17.034 1.00 90.06 163 ASN A C 1
ATOM 1354 O O . ASN A 1 163 ? -27.277 -3.571 16.526 1.00 90.06 163 ASN A O 1
ATOM 1358 N N . LYS A 1 164 ? -26.430 -1.508 16.287 1.00 93.62 164 LYS A N 1
ATOM 1359 C CA . LYS A 1 164 ? -26.409 -1.536 14.824 1.00 93.62 164 LYS A CA 1
ATOM 1360 C C . LYS A 1 164 ? -24.989 -1.368 14.314 1.00 93.62 164 LYS A C 1
ATOM 1362 O O . LYS A 1 164 ? -24.338 -0.361 14.560 1.00 93.62 164 LYS A O 1
ATOM 1367 N N . VAL A 1 165 ? -24.525 -2.326 13.519 1.00 96.19 165 VAL A N 1
ATOM 1368 C CA . VAL A 1 165 ? -23.312 -2.136 12.716 1.00 96.19 165 VAL A CA 1
ATOM 1369 C C . VAL A 1 165 ? -23.651 -1.194 11.562 1.00 96.19 165 VAL A C 1
ATOM 1371 O O . VAL A 1 165 ? -24.508 -1.517 10.741 1.00 96.19 165 VAL A O 1
ATOM 1374 N N . ILE A 1 166 ? -22.999 -0.034 11.513 1.00 97.25 166 ILE A N 1
ATOM 1375 C CA . ILE A 1 166 ? -23.105 0.916 10.400 1.00 97.25 166 ILE A CA 1
ATOM 1376 C C . ILE A 1 166 ? -22.353 0.342 9.201 1.00 97.25 166 ILE A C 1
ATOM 1378 O O . ILE A 1 166 ? -22.946 0.151 8.144 1.00 97.25 166 ILE A O 1
ATOM 1382 N N . PHE A 1 167 ? -21.086 -0.036 9.399 1.00 98.00 167 PHE A N 1
ATOM 1383 C CA . PHE A 1 167 ? -20.320 -0.789 8.410 1.00 98.00 167 PHE A CA 1
ATOM 1384 C C . PHE A 1 167 ? -19.354 -1.790 9.047 1.00 98.00 167 PHE A C 1
ATOM 1386 O O . PHE A 1 167 ? -18.951 -1.664 10.206 1.00 98.00 167 PHE A O 1
ATOM 1393 N N . SER A 1 168 ? -18.965 -2.778 8.243 1.00 97.56 168 SER A N 1
ATOM 1394 C CA . SER A 1 168 ? -17.897 -3.737 8.517 1.00 97.56 168 SER A CA 1
ATOM 1395 C C . SER A 1 168 ? -17.126 -3.971 7.223 1.00 97.56 168 SER A C 1
ATOM 1397 O O . SER A 1 168 ? -17.686 -4.499 6.261 1.00 97.56 168 SER A O 1
ATOM 1399 N N . VAL A 1 169 ? -15.871 -3.532 7.171 1.00 97.56 169 VAL A N 1
ATOM 1400 C CA . VAL A 1 169 ? -15.072 -3.528 5.938 1.00 97.56 169 VAL A CA 1
ATOM 1401 C C . VAL A 1 169 ? -13.640 -3.969 6.193 1.00 97.56 169 VAL A C 1
ATOM 1403 O O . VAL A 1 169 ? -13.140 -3.886 7.311 1.00 97.56 169 VAL A O 1
ATOM 1406 N N . TYR A 1 170 ? -12.954 -4.383 5.133 1.00 96.12 170 TYR A N 1
ATOM 1407 C CA . TYR A 1 170 ? -11.497 -4.367 5.103 1.00 96.12 170 TYR A CA 1
ATOM 1408 C C . TYR A 1 170 ? -11.075 -2.966 4.659 1.00 96.12 170 TYR A C 1
ATOM 1410 O O . TYR A 1 170 ? -11.322 -2.618 3.504 1.00 96.12 170 TYR A O 1
ATOM 1418 N N . PRO A 1 171 ? -10.531 -2.128 5.556 1.00 92.62 171 PRO A N 1
ATOM 1419 C CA . PRO A 1 171 ? -10.320 -0.729 5.228 1.00 92.62 171 PRO A CA 1
ATOM 1420 C C . PRO A 1 171 ? -9.233 -0.587 4.157 1.00 92.62 171 PRO A C 1
ATOM 1422 O O . PRO A 1 171 ? -8.122 -1.092 4.310 1.00 92.62 171 PRO A O 1
ATOM 1425 N N . GLU A 1 172 ? -9.540 0.150 3.089 1.00 91.19 172 GLU A N 1
ATOM 1426 C CA . GLU A 1 172 ? -8.566 0.569 2.065 1.00 91.19 172 GLU A CA 1
ATOM 1427 C C . GLU A 1 172 ? -7.744 1.795 2.510 1.00 91.19 172 GLU A C 1
ATOM 1429 O O . GLU A 1 172 ? -6.991 2.379 1.732 1.00 91.19 172 GLU A O 1
ATOM 1434 N N . PHE A 1 173 ? -7.909 2.211 3.766 1.00 93.94 173 PHE A N 1
ATOM 1435 C CA . PHE A 1 173 ? -7.316 3.404 4.344 1.00 93.94 173 PHE A CA 1
ATOM 1436 C C . PHE A 1 173 ? -6.783 3.142 5.750 1.00 93.94 173 PHE A C 1
ATOM 1438 O O . PHE A 1 173 ? -7.226 2.248 6.469 1.00 93.94 173 PHE A O 1
ATOM 1445 N N . TYR A 1 174 ? -5.847 3.987 6.160 1.00 91.94 174 TYR A N 1
ATOM 1446 C CA . TYR A 1 174 ? -5.394 4.075 7.543 1.00 91.94 174 TYR A CA 1
ATOM 1447 C C . TYR A 1 174 ? -6.220 5.102 8.309 1.00 91.94 174 TYR A C 1
ATOM 1449 O O . TYR A 1 174 ? -6.632 6.115 7.744 1.00 91.94 174 TYR A O 1
ATOM 1457 N N . TRP A 1 175 ? -6.394 4.885 9.605 1.00 94.88 175 TRP A N 1
ATOM 1458 C CA . TRP A 1 175 ? -6.993 5.848 10.521 1.00 94.88 175 TRP A CA 1
ATOM 1459 C C . TRP A 1 175 ? -6.174 5.843 11.808 1.00 94.88 175 TRP A C 1
ATOM 1461 O O . TRP A 1 175 ? -5.819 4.770 12.292 1.00 94.88 175 TRP A O 1
ATOM 1471 N N . ASP A 1 176 ? -5.828 7.021 12.314 1.00 94.00 176 ASP A N 1
ATOM 1472 C CA . ASP A 1 176 ? -5.116 7.207 13.581 1.00 94.00 176 ASP A CA 1
ATOM 1473 C C . ASP A 1 176 ? -6.027 7.766 14.665 1.00 94.00 176 ASP A C 1
ATOM 1475 O O . ASP A 1 176 ? -5.911 7.343 15.811 1.00 94.00 176 ASP A O 1
ATOM 1479 N N . GLU A 1 177 ? -6.936 8.658 14.281 1.00 94.44 177 GLU A N 1
ATOM 1480 C CA . GLU A 1 177 ? -7.947 9.242 15.156 1.00 94.44 177 GLU A CA 1
ATOM 1481 C C . GLU A 1 177 ? -9.235 9.532 14.375 1.00 94.44 177 GLU A C 1
ATOM 1483 O O . GLU A 1 177 ? -9.219 9.630 13.135 1.00 94.44 177 GLU A O 1
ATOM 1488 N N . VAL A 1 178 ? -10.345 9.698 15.089 1.00 95.25 178 VAL A N 1
ATOM 1489 C CA . VAL A 1 178 ? -11.608 10.177 14.531 1.00 95.25 178 VAL A CA 1
ATOM 1490 C C . VAL A 1 178 ? -11.791 11.655 14.865 1.00 95.25 178 VAL A C 1
ATOM 1492 O O . VAL A 1 178 ? -11.802 12.061 16.020 1.00 95.25 178 VAL A O 1
ATOM 1495 N N . ASN A 1 179 ? -11.973 12.482 13.836 1.00 93.44 179 ASN A N 1
ATOM 1496 C CA . ASN A 1 179 ? -12.216 13.913 14.016 1.00 93.44 179 ASN A CA 1
ATOM 1497 C C . ASN A 1 179 ? -13.689 14.207 14.328 1.00 93.44 179 ASN A C 1
ATOM 1499 O O . ASN A 1 179 ? -13.985 15.026 15.194 1.00 93.44 179 ASN A O 1
ATOM 1503 N N . SER A 1 180 ? -14.613 13.609 13.571 1.00 94.75 180 SER A N 1
ATOM 1504 C CA . SER A 1 180 ? -16.050 13.872 13.699 1.00 94.75 180 SER A CA 1
ATOM 1505 C C . SER A 1 180 ? -16.901 12.825 12.980 1.00 94.75 180 SER A C 1
ATOM 1507 O O . SER A 1 180 ? -16.424 12.111 12.098 1.00 94.75 180 SER A O 1
ATOM 1509 N N . TYR A 1 181 ? -18.184 12.768 13.335 1.00 96.50 181 TYR A N 1
ATOM 1510 C CA . TYR A 1 181 ? -19.216 12.037 12.606 1.00 96.50 181 TYR A CA 1
ATOM 1511 C C . TYR A 1 181 ? -20.525 12.832 12.645 1.00 96.50 181 TYR A C 1
ATOM 1513 O O . TYR A 1 181 ? -20.942 13.258 13.720 1.00 96.50 181 TYR A O 1
ATOM 1521 N N . ASP A 1 182 ? -21.167 13.047 11.496 1.00 93.94 182 ASP A N 1
ATOM 1522 C CA . ASP A 1 182 ? -22.400 13.852 11.388 1.00 93.94 182 ASP A CA 1
ATOM 1523 C C . ASP A 1 182 ? -23.687 13.018 11.216 1.00 93.94 182 ASP A C 1
ATOM 1525 O O . ASP A 1 182 ? -24.775 13.571 11.054 1.00 93.94 182 ASP A O 1
ATOM 1529 N N . GLY A 1 183 ? -23.573 11.685 11.249 1.00 92.94 183 GLY A N 1
ATOM 1530 C CA . GLY A 1 183 ? -24.665 10.748 10.959 1.00 92.94 183 GLY A CA 1
ATOM 1531 C C . GLY A 1 183 ? -24.591 10.100 9.570 1.00 92.94 183 GLY A C 1
ATOM 1532 O O . GLY A 1 183 ? -25.225 9.066 9.350 1.00 92.94 183 GLY A O 1
ATOM 1533 N N . ASN A 1 184 ? -23.806 10.658 8.648 1.00 94.50 184 ASN A N 1
ATOM 1534 C CA . ASN A 1 184 ? -23.601 10.121 7.298 1.00 94.50 184 ASN A CA 1
ATOM 1535 C C . ASN A 1 184 ? -22.125 9.970 6.927 1.00 94.50 184 ASN A C 1
ATOM 1537 O O . ASN A 1 184 ? -21.764 9.025 6.216 1.00 94.50 184 ASN A O 1
ATOM 1541 N N . ILE A 1 185 ? -21.296 10.908 7.379 1.00 97.44 185 ILE A N 1
ATOM 1542 C CA . ILE A 1 185 ? -19.880 11.015 7.056 1.00 97.44 185 ILE A CA 1
ATOM 1543 C C . ILE A 1 185 ? -19.059 10.954 8.336 1.00 97.44 185 ILE A C 1
ATOM 1545 O O . ILE A 1 185 ? -19.215 11.772 9.243 1.00 97.44 185 ILE A O 1
ATOM 1549 N N . LEU A 1 186 ? -18.157 9.978 8.385 1.00 97.62 186 LEU A N 1
ATOM 1550 C CA . LEU A 1 186 ? -17.121 9.823 9.395 1.00 97.62 186 LEU A CA 1
ATOM 1551 C C . LEU A 1 186 ? -15.836 10.474 8.881 1.00 97.62 186 LEU A C 1
ATOM 1553 O O . LEU A 1 186 ? -15.296 10.063 7.856 1.00 97.62 186 LEU A O 1
ATOM 1557 N N . VAL A 1 187 ? -15.319 11.470 9.592 1.00 97.88 187 VAL A N 1
ATOM 1558 C CA . VAL A 1 187 ? -14.042 12.106 9.264 1.00 97.88 187 VAL A CA 1
ATOM 1559 C C . VAL A 1 187 ? -12.946 11.453 10.091 1.00 97.88 187 VAL A C 1
ATOM 1561 O O . VAL A 1 187 ? -12.882 11.630 11.307 1.00 97.88 187 VAL A O 1
ATOM 1564 N N . ILE A 1 188 ? -12.057 10.726 9.426 1.00 97.00 188 ILE A N 1
ATOM 1565 C CA . 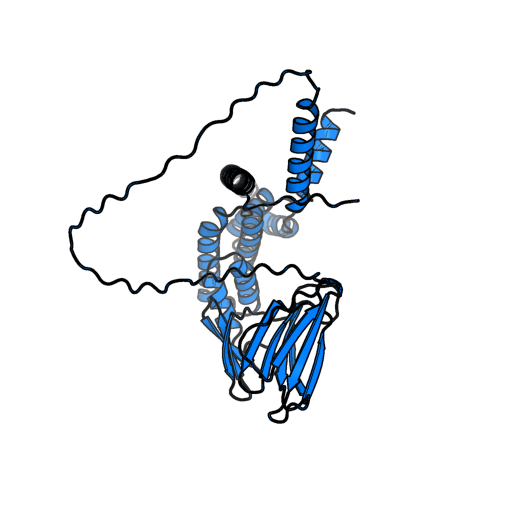ILE A 1 188 ? -10.865 10.137 10.039 1.00 97.00 188 ILE A CA 1
ATOM 1566 C C . ILE A 1 188 ? -9.647 11.014 9.779 1.00 97.00 188 ILE A C 1
ATOM 1568 O O . ILE A 1 188 ? -9.566 11.696 8.754 1.00 97.00 188 ILE A O 1
ATOM 1572 N N . LYS A 1 189 ? -8.656 10.948 10.661 1.00 96.50 189 LYS A N 1
ATOM 1573 C CA . LYS A 1 189 ? -7.346 11.557 10.444 1.00 96.50 189 LYS A CA 1
ATOM 1574 C C . LYS A 1 189 ? -6.244 10.523 10.586 1.00 96.50 189 LYS A C 1
ATOM 1576 O O . LYS A 1 189 ? -6.324 9.600 11.390 1.00 96.50 189 LYS A O 1
ATOM 1581 N N . ASN A 1 190 ? -5.230 10.650 9.741 1.00 95.12 190 ASN A N 1
ATOM 1582 C CA . ASN A 1 190 ? -4.047 9.800 9.726 1.00 95.12 190 ASN A CA 1
ATOM 1583 C C . ASN A 1 190 ? -2.804 10.616 9.330 1.00 95.12 190 ASN A C 1
ATOM 1585 O O . ASN A 1 190 ? -2.886 11.818 9.058 1.00 95.12 190 ASN A O 1
ATOM 1589 N N . LYS A 1 191 ? -1.646 9.951 9.238 1.00 94.31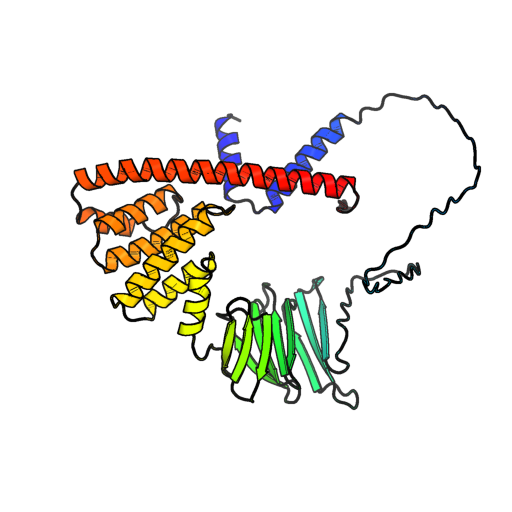 191 LYS A N 1
ATOM 1590 C CA . LYS A 1 191 ? -0.370 10.565 8.811 1.00 94.31 191 LYS A CA 1
ATOM 1591 C C . LYS A 1 191 ? -0.385 11.300 7.453 1.00 94.31 191 LYS A C 1
ATOM 1593 O O . LYS A 1 191 ? 0.546 12.054 7.182 1.00 94.31 191 LYS A O 1
ATOM 1598 N N . TYR A 1 192 ? -1.389 11.084 6.603 1.00 95.25 192 TYR A N 1
ATOM 1599 C CA . TYR A 1 192 ? -1.529 11.698 5.276 1.00 95.25 192 TYR A CA 1
ATOM 1600 C C . TYR A 1 192 ? -2.516 12.872 5.235 1.00 95.25 192 TYR A C 1
ATOM 1602 O O . TYR A 1 192 ? -2.531 13.605 4.248 1.00 95.25 192 TYR A O 1
ATOM 1610 N N . GLY A 1 193 ? -3.343 13.061 6.266 1.00 95.81 193 GLY A N 1
ATOM 1611 C CA . GLY A 1 193 ? -4.366 14.106 6.295 1.00 95.81 193 GLY A CA 1
ATOM 1612 C C . GLY A 1 193 ? -5.663 13.656 6.960 1.00 95.81 193 GLY A C 1
ATOM 1613 O O . GLY A 1 193 ? -5.688 12.676 7.702 1.00 95.81 193 GLY A O 1
ATOM 1614 N N . SER A 1 194 ? -6.737 14.403 6.700 1.00 97.38 194 SER A N 1
ATOM 1615 C CA . SER A 1 194 ? -8.098 14.056 7.124 1.00 97.38 194 SER A CA 1
ATOM 1616 C C . SER A 1 194 ? -8.931 13.653 5.916 1.00 97.38 194 SER A C 1
ATOM 1618 O O . SER A 1 194 ? -8.823 14.286 4.866 1.00 97.38 194 SER A O 1
ATOM 1620 N N . PHE A 1 195 ? -9.733 12.604 6.062 1.00 98.12 195 PHE A N 1
ATOM 1621 C CA . PHE A 1 195 ? -10.486 12.005 4.967 1.00 98.12 195 PHE A CA 1
ATOM 1622 C C . PHE A 1 195 ? -11.882 11.604 5.423 1.00 98.12 195 PHE A C 1
ATOM 1624 O O . PHE A 1 195 ? -12.082 11.164 6.553 1.00 98.12 195 PHE A O 1
ATOM 1631 N N . GLU A 1 196 ? -12.837 11.752 4.517 1.00 98.25 196 GLU A N 1
ATOM 1632 C CA . GLU A 1 196 ? -14.235 11.413 4.741 1.00 98.25 196 GLU A CA 1
ATOM 1633 C C . GLU A 1 196 ? -14.507 9.959 4.353 1.00 98.25 196 GLU A C 1
ATOM 1635 O O . GLU A 1 196 ? -14.106 9.501 3.278 1.00 98.25 196 GLU A O 1
ATOM 1640 N N . VAL A 1 197 ? -15.217 9.248 5.221 1.00 98.19 197 VAL A N 1
ATOM 1641 C CA . VAL A 1 197 ? -15.653 7.862 5.057 1.00 98.19 197 VAL A CA 1
ATOM 1642 C C . VAL A 1 197 ? -17.172 7.828 5.181 1.00 98.19 197 VAL A C 1
ATOM 1644 O O . VAL A 1 197 ? -17.734 8.310 6.160 1.00 98.19 197 VAL A O 1
ATOM 1647 N N . ASN A 1 198 ? -17.853 7.272 4.186 1.00 97.75 198 ASN A N 1
ATOM 1648 C CA . ASN A 1 198 ? -19.309 7.158 4.208 1.00 97.75 198 ASN A CA 1
ATOM 1649 C C . ASN A 1 198 ? -19.782 5.996 5.105 1.00 97.75 198 ASN A C 1
ATOM 1651 O O . ASN A 1 198 ? -19.002 5.145 5.536 1.00 97.75 198 ASN A O 1
ATOM 1655 N N . ASN A 1 199 ? -21.095 5.891 5.307 1.00 96.94 199 ASN A N 1
ATOM 1656 C CA . ASN A 1 199 ? -21.713 4.799 6.070 1.00 96.94 199 ASN A CA 1
ATOM 1657 C C . ASN A 1 199 ? -21.549 3.390 5.460 1.00 96.94 199 ASN A C 1
ATOM 1659 O O . ASN A 1 199 ? -21.993 2.423 6.069 1.00 96.94 199 ASN A O 1
ATOM 1663 N N . PHE A 1 200 ? -20.901 3.244 4.299 1.00 97.44 200 PHE A N 1
ATOM 1664 C CA . PHE A 1 200 ? -20.503 1.949 3.733 1.00 97.44 200 PHE A CA 1
ATOM 1665 C C . PHE A 1 200 ? -19.041 1.591 4.039 1.00 97.44 200 PHE A C 1
ATOM 1667 O O . PHE A 1 200 ? -18.553 0.569 3.559 1.00 97.44 200 PHE A O 1
ATOM 1674 N N . GLY A 1 201 ? -18.329 2.416 4.813 1.00 96.75 201 GLY A N 1
ATOM 1675 C CA . GLY A 1 201 ? -16.915 2.216 5.124 1.00 96.75 201 GLY A CA 1
ATOM 1676 C C . GLY A 1 201 ? -15.993 2.516 3.941 1.00 96.75 201 GLY A C 1
ATOM 1677 O O . GLY A 1 201 ? -14.904 1.953 3.857 1.00 96.75 201 GLY A O 1
ATOM 1678 N N . GLN A 1 202 ? -16.423 3.368 3.008 1.00 97.31 202 GLN A N 1
ATOM 1679 C CA . GLN A 1 202 ? -15.656 3.746 1.820 1.00 97.31 202 GLN A CA 1
ATOM 1680 C C . GLN A 1 202 ? -15.221 5.205 1.901 1.00 97.31 202 GLN A C 1
ATOM 1682 O O . GLN A 1 202 ? -15.992 6.061 2.332 1.00 97.31 202 GLN A O 1
ATOM 1687 N N . LEU A 1 203 ? -14.010 5.496 1.423 1.00 97.31 203 LEU A N 1
ATOM 1688 C CA . LEU A 1 203 ? -13.557 6.873 1.230 1.00 97.31 203 LEU A CA 1
ATOM 1689 C C . LEU A 1 203 ? -14.480 7.600 0.246 1.00 97.31 203 LEU A C 1
ATOM 1691 O O . LEU A 1 203 ? -14.683 7.115 -0.869 1.00 97.31 203 LEU A O 1
ATOM 1695 N N . VAL A 1 204 ? -14.978 8.774 0.635 1.00 97.44 204 VAL A N 1
ATOM 1696 C CA . VAL A 1 204 ? -15.800 9.635 -0.233 1.00 97.44 204 VAL A CA 1
ATOM 1697 C C . VAL A 1 204 ? -14.985 10.110 -1.437 1.00 97.44 204 VAL A C 1
ATOM 1699 O O . VAL A 1 204 ? -15.445 10.013 -2.572 1.00 97.44 204 VAL A O 1
ATOM 1702 N N . ASP A 1 205 ? -13.741 10.541 -1.201 1.00 96.75 205 ASP A N 1
ATOM 1703 C CA . ASP A 1 205 ? -12.775 10.890 -2.246 1.00 96.75 205 ASP A CA 1
ATOM 1704 C C . ASP A 1 205 ? -11.506 10.031 -2.137 1.00 96.75 205 ASP A C 1
ATOM 1706 O O . ASP A 1 205 ? -10.474 10.410 -1.571 1.00 96.75 205 ASP A O 1
ATOM 1710 N N . ASN A 1 206 ? -11.594 8.834 -2.717 1.00 96.44 206 ASN A N 1
ATOM 1711 C CA . ASN A 1 206 ? -10.480 7.891 -2.803 1.00 96.44 206 ASN A CA 1
ATOM 1712 C C . ASN A 1 206 ? -9.286 8.479 -3.592 1.00 96.44 206 ASN A C 1
ATOM 1714 O O . ASN A 1 206 ? -8.133 8.243 -3.235 1.00 96.44 206 ASN A O 1
ATOM 1718 N N . VAL A 1 207 ? -9.524 9.302 -4.622 1.00 96.81 207 VAL A N 1
ATOM 1719 C CA . VAL A 1 207 ? -8.442 9.866 -5.450 1.00 96.81 207 VAL A CA 1
ATOM 1720 C C . VAL A 1 207 ? -7.578 10.826 -4.640 1.00 96.81 207 VAL A C 1
ATOM 1722 O O . VAL A 1 207 ? -6.348 10.751 -4.718 1.00 96.81 207 VAL A O 1
ATOM 1725 N N . THR A 1 208 ? -8.194 11.704 -3.850 1.00 97.00 208 THR A N 1
ATOM 1726 C CA . THR A 1 208 ? -7.462 12.630 -2.977 1.00 97.00 208 THR A CA 1
ATOM 1727 C C . THR A 1 208 ? -6.656 11.878 -1.921 1.00 97.00 208 THR A C 1
ATOM 1729 O O . THR A 1 208 ? -5.479 12.192 -1.721 1.00 97.00 208 THR A O 1
ATOM 1732 N N . TYR A 1 209 ? -7.224 10.827 -1.323 1.00 97.88 209 TYR A N 1
ATOM 1733 C CA . TYR A 1 209 ? -6.492 9.949 -0.409 1.00 97.88 209 TYR A CA 1
ATOM 1734 C C . TYR A 1 209 ? -5.262 9.317 -1.069 1.00 97.88 209 TYR A C 1
ATOM 1736 O O . TYR A 1 209 ? -4.143 9.476 -0.579 1.00 97.88 209 TYR A O 1
ATOM 1744 N N . LEU A 1 210 ? -5.433 8.663 -2.221 1.00 97.81 210 LEU A N 1
ATOM 1745 C CA . LEU A 1 210 ? -4.327 8.014 -2.925 1.00 97.81 210 LEU A CA 1
ATOM 1746 C C . LEU A 1 210 ? -3.245 9.012 -3.352 1.00 97.81 210 LEU A C 1
ATOM 1748 O O . LEU A 1 210 ? -2.062 8.684 -3.287 1.00 97.81 210 LEU A O 1
ATOM 1752 N N . LYS A 1 211 ? -3.608 10.237 -3.756 1.00 97.75 211 LYS A N 1
ATOM 1753 C CA . LYS A 1 211 ? -2.624 11.292 -4.049 1.00 97.75 211 LYS A CA 1
ATOM 1754 C C . LYS A 1 211 ? -1.830 11.682 -2.804 1.00 97.75 211 LYS A C 1
ATOM 1756 O O . LYS A 1 211 ? -0.611 11.802 -2.902 1.00 97.75 211 LYS A O 1
ATOM 1761 N N . ALA A 1 212 ? -2.485 11.828 -1.651 1.00 97.81 212 ALA A N 1
ATOM 1762 C CA . ALA A 1 212 ? -1.819 12.122 -0.382 1.00 97.81 212 ALA A CA 1
ATOM 1763 C C . ALA A 1 212 ? -0.865 10.991 0.046 1.00 97.81 212 ALA A C 1
ATOM 1765 O O . ALA A 1 212 ? 0.263 11.257 0.467 1.00 97.81 212 ALA A O 1
ATOM 1766 N N . VAL A 1 213 ? -1.269 9.728 -0.139 1.00 97.62 213 VAL A N 1
ATOM 1767 C CA . VAL A 1 213 ? -0.393 8.565 0.081 1.00 97.62 213 VAL A CA 1
ATOM 1768 C C . VAL A 1 213 ? 0.787 8.590 -0.891 1.00 97.62 213 VAL A C 1
ATOM 1770 O O . VAL A 1 213 ? 1.929 8.450 -0.459 1.00 97.62 213 VAL A O 1
ATOM 1773 N N . ALA A 1 214 ? 0.544 8.824 -2.182 1.00 97.62 214 ALA A N 1
ATOM 1774 C CA . ALA A 1 214 ? 1.571 8.842 -3.221 1.00 97.62 214 ALA A CA 1
ATOM 1775 C C . ALA A 1 214 ? 2.681 9.876 -2.943 1.00 97.62 214 ALA A C 1
ATOM 1777 O O . ALA A 1 214 ? 3.863 9.565 -3.076 1.00 97.62 214 ALA A O 1
ATOM 1778 N N . VAL A 1 215 ? 2.327 11.085 -2.494 1.00 97.25 215 VAL A N 1
ATOM 1779 C CA . VAL A 1 215 ? 3.305 12.156 -2.202 1.00 97.25 215 VAL A CA 1
ATOM 1780 C C . VAL A 1 215 ? 4.005 12.016 -0.846 1.00 97.25 215 VAL A C 1
ATOM 1782 O O . VAL A 1 215 ? 4.844 12.844 -0.493 1.00 97.25 215 VAL A O 1
ATOM 1785 N N . SER A 1 216 ? 3.709 10.966 -0.075 1.00 95.44 216 SER A N 1
ATOM 1786 C CA . SER A 1 216 ? 4.507 10.616 1.108 1.00 95.44 216 SER A CA 1
ATOM 1787 C C . SER A 1 216 ? 5.861 10.001 0.730 1.00 95.44 216 SER A C 1
ATOM 1789 O O . SER A 1 216 ? 6.832 10.066 1.499 1.00 95.44 216 SER A O 1
ATOM 1791 N N . TYR A 1 217 ? 5.946 9.465 -0.492 1.00 95.31 217 TYR A N 1
ATOM 1792 C CA . TYR A 1 217 ? 7.117 8.816 -1.074 1.00 95.31 217 TYR A CA 1
ATOM 1793 C C . TYR A 1 217 ? 7.629 7.617 -0.257 1.00 95.31 217 TYR A C 1
ATOM 1795 O O . TYR A 1 217 ? 8.824 7.317 -0.247 1.00 95.31 217 TYR A O 1
ATOM 1803 N N . SER A 1 218 ? 6.729 6.955 0.473 1.00 92.38 218 SER A N 1
ATOM 1804 C CA . SER A 1 218 ? 6.977 5.696 1.176 1.00 92.38 218 SER A CA 1
ATOM 1805 C C . SER A 1 218 ? 6.644 4.478 0.301 1.00 92.38 218 SER A C 1
ATOM 1807 O O . SER A 1 218 ? 6.157 4.624 -0.821 1.00 92.38 218 SER A O 1
ATOM 1809 N N . ILE A 1 219 ? 6.865 3.264 0.812 1.00 93.12 219 ILE A N 1
ATOM 1810 C CA . ILE A 1 219 ? 6.538 2.008 0.111 1.00 93.12 219 ILE A CA 1
ATOM 1811 C C . ILE A 1 219 ? 5.052 1.951 -0.287 1.00 93.12 219 ILE A C 1
ATOM 1813 O O . ILE A 1 219 ? 4.722 1.485 -1.377 1.00 93.12 219 ILE A O 1
ATOM 1817 N N . GLU A 1 220 ? 4.159 2.460 0.563 1.00 93.94 220 GLU A N 1
ATOM 1818 C CA . GLU A 1 220 ? 2.711 2.535 0.326 1.00 93.94 220 GLU A CA 1
ATOM 1819 C C . GLU A 1 220 ? 2.367 3.379 -0.915 1.00 93.94 220 GLU A C 1
ATOM 1821 O O . GLU A 1 220 ? 1.372 3.125 -1.592 1.00 93.94 220 GLU A O 1
ATOM 1826 N N . SER A 1 221 ? 3.238 4.325 -1.284 1.00 96.75 221 SER A N 1
ATOM 1827 C CA . SER A 1 221 ? 3.085 5.143 -2.494 1.00 96.75 221 SER A CA 1
ATOM 1828 C C . SER A 1 221 ? 3.096 4.304 -3.771 1.00 96.75 221 SER A C 1
ATOM 1830 O O . SER A 1 221 ? 2.505 4.712 -4.766 1.00 96.75 221 SER A O 1
ATOM 1832 N N . LEU A 1 222 ? 3.760 3.141 -3.774 1.00 96.88 222 LEU A N 1
ATOM 1833 C CA . LEU A 1 222 ? 3.826 2.275 -4.954 1.00 96.88 222 LEU A CA 1
ATOM 1834 C C . LEU A 1 222 ? 2.446 1.719 -5.309 1.00 96.88 222 LEU A C 1
ATOM 1836 O O . LEU A 1 222 ? 2.032 1.778 -6.466 1.00 96.88 222 LEU A O 1
ATOM 1840 N N . ASP A 1 223 ? 1.725 1.221 -4.306 1.00 95.81 223 ASP A N 1
ATOM 1841 C CA . ASP A 1 223 ? 0.363 0.733 -4.500 1.00 95.81 223 ASP A CA 1
ATOM 1842 C C . ASP A 1 223 ? -0.577 1.887 -4.871 1.00 95.81 223 ASP A C 1
ATOM 1844 O O . ASP A 1 223 ? -1.330 1.784 -5.840 1.00 95.81 223 ASP A O 1
ATOM 1848 N N . ALA A 1 224 ? -0.433 3.041 -4.210 1.00 97.19 224 ALA A N 1
ATOM 1849 C CA . ALA A 1 224 ? -1.231 4.222 -4.520 1.00 97.19 224 ALA A CA 1
ATOM 1850 C C . ALA A 1 224 ? -1.056 4.707 -5.970 1.00 97.19 224 ALA A C 1
ATOM 1852 O O . ALA A 1 224 ? -2.043 4.986 -6.651 1.00 97.19 224 ALA A O 1
ATOM 1853 N N . VAL A 1 225 ? 0.178 4.758 -6.484 1.00 98.00 225 VAL A N 1
ATOM 1854 C CA . VAL A 1 225 ? 0.445 5.121 -7.887 1.00 98.00 225 VAL A CA 1
ATOM 1855 C C . VAL A 1 225 ? -0.145 4.090 -8.849 1.00 98.00 225 VAL A C 1
ATOM 1857 O O . VAL A 1 225 ? -0.754 4.480 -9.844 1.00 98.00 225 VAL A O 1
ATOM 1860 N N . SER A 1 226 ? -0.018 2.794 -8.551 1.00 96.88 226 SER A N 1
ATOM 1861 C CA . SER A 1 226 ? -0.620 1.723 -9.358 1.00 96.88 226 SER A CA 1
ATOM 1862 C C . SER A 1 226 ? -2.144 1.880 -9.454 1.00 96.88 226 SER A C 1
ATOM 1864 O O . SER A 1 226 ? -2.716 1.875 -10.549 1.00 96.88 226 SER A O 1
ATOM 1866 N N . GLN A 1 227 ? -2.806 2.116 -8.318 1.00 96.81 227 GLN A N 1
ATOM 1867 C CA . GLN A 1 227 ? -4.245 2.360 -8.272 1.00 96.81 227 GLN A CA 1
ATOM 1868 C C . GLN A 1 227 ? -4.635 3.632 -9.033 1.00 96.81 227 GLN A C 1
ATOM 1870 O O . GLN A 1 227 ? -5.546 3.589 -9.863 1.00 96.81 227 GLN A O 1
ATOM 1875 N N . LEU A 1 228 ? -3.930 4.749 -8.826 1.00 97.75 228 LEU A N 1
ATOM 1876 C CA . LEU A 1 228 ? -4.196 6.000 -9.542 1.00 97.75 228 LEU A CA 1
ATOM 1877 C C . LEU A 1 228 ? -4.036 5.842 -11.057 1.00 97.75 228 LEU A C 1
ATOM 1879 O O . LEU A 1 228 ? -4.881 6.337 -11.798 1.00 97.75 228 LEU A O 1
ATOM 1883 N N . PHE A 1 229 ? -3.008 5.128 -11.520 1.00 96.75 229 PHE A N 1
ATOM 1884 C CA . PHE A 1 229 ? -2.778 4.872 -12.946 1.00 96.75 229 PHE A CA 1
ATOM 1885 C C . PHE A 1 229 ? -3.902 4.042 -13.592 1.00 96.75 229 PHE A C 1
ATOM 1887 O O . PHE A 1 229 ? -4.197 4.191 -14.784 1.00 96.75 229 PHE A O 1
ATOM 1894 N N . SER A 1 230 ? -4.555 3.179 -12.807 1.00 94.81 230 SER A N 1
ATOM 1895 C CA . SER A 1 230 ? -5.733 2.425 -13.248 1.00 94.81 230 SER A CA 1
ATOM 1896 C C . SER A 1 230 ? -7.024 3.257 -13.249 1.00 94.81 230 SER A C 1
ATOM 1898 O O . SER A 1 230 ? -7.849 3.071 -14.141 1.00 94.81 230 SER A O 1
ATOM 1900 N N . LYS A 1 231 ? -7.181 4.177 -12.284 1.00 94.25 231 LYS A N 1
ATOM 1901 C CA . LYS A 1 231 ? -8.415 4.945 -12.037 1.00 94.25 231 LYS A CA 1
ATOM 1902 C C . LYS A 1 231 ? -8.516 6.240 -12.845 1.00 94.25 231 LYS A C 1
ATOM 1904 O O . LYS A 1 231 ? -9.621 6.633 -13.199 1.00 94.25 231 LYS A O 1
ATOM 1909 N N . LEU A 1 232 ? -7.402 6.930 -13.079 1.00 94.69 232 LEU A N 1
ATOM 1910 C CA . LEU A 1 232 ? -7.399 8.251 -13.708 1.00 94.69 232 LEU A CA 1
ATOM 1911 C C . LEU A 1 232 ? -7.109 8.188 -15.209 1.00 94.69 232 LEU A C 1
ATOM 1913 O O . LEU A 1 232 ? -6.450 7.271 -15.713 1.00 94.69 232 LEU A O 1
ATOM 1917 N N . ASP A 1 233 ? -7.543 9.236 -15.909 1.00 93.00 233 ASP A N 1
ATOM 1918 C CA . ASP A 1 233 ? -7.165 9.468 -17.296 1.00 93.00 233 ASP A CA 1
ATOM 1919 C C . ASP A 1 233 ? -5.653 9.608 -17.422 1.00 93.00 233 ASP A C 1
ATOM 1921 O O . ASP A 1 233 ? -4.991 10.335 -16.676 1.00 93.00 233 ASP A O 1
ATOM 1925 N N . LYS A 1 234 ? -5.095 8.949 -18.429 1.00 92.25 234 LYS A N 1
ATOM 1926 C CA . LYS A 1 234 ? -3.651 8.898 -18.671 1.00 92.25 234 LYS A CA 1
ATOM 1927 C C . LYS A 1 234 ? -3.184 10.099 -19.500 1.00 92.25 234 LYS A C 1
ATOM 1929 O O . LYS A 1 234 ? -2.461 9.958 -20.485 1.00 92.25 234 LYS A O 1
ATOM 1934 N N . ASN A 1 235 ? -3.645 11.286 -19.111 1.00 93.69 235 ASN A N 1
ATOM 1935 C CA . ASN A 1 235 ? -3.224 12.555 -19.694 1.00 93.69 235 ASN A CA 1
ATOM 1936 C C . ASN A 1 235 ? -1.779 12.899 -19.283 1.00 93.69 235 ASN A C 1
ATOM 1938 O O . ASN A 1 235 ? -1.194 12.277 -18.394 1.00 93.69 235 ASN A O 1
ATOM 1942 N N . LYS A 1 236 ? -1.192 13.900 -19.945 1.00 94.19 236 LYS A N 1
ATOM 1943 C CA . LYS A 1 236 ? 0.213 14.275 -19.744 1.00 94.19 236 LYS A CA 1
ATOM 1944 C C . LYS A 1 236 ? 0.535 14.619 -18.283 1.00 94.19 236 LYS A C 1
ATOM 1946 O O . LYS A 1 236 ? 1.573 14.183 -17.789 1.00 94.19 236 LYS A O 1
ATOM 1951 N N . ASP A 1 237 ? -0.354 15.337 -17.602 1.00 95.75 237 ASP A N 1
ATOM 1952 C CA . ASP A 1 237 ? -0.129 15.818 -16.236 1.00 95.75 237 ASP A CA 1
ATOM 1953 C C . ASP A 1 237 ? -0.125 14.666 -15.226 1.00 95.75 237 ASP A C 1
ATOM 1955 O O . ASP A 1 237 ? 0.781 14.567 -14.398 1.00 95.75 237 ASP A O 1
ATOM 1959 N N . ASN A 1 238 ? -1.078 13.736 -15.337 1.00 96.12 238 ASN A N 1
ATOM 1960 C CA . ASN A 1 238 ? -1.130 12.551 -14.481 1.00 96.12 238 ASN A CA 1
ATOM 1961 C C . ASN A 1 238 ? 0.081 11.638 -14.712 1.00 96.12 238 ASN A C 1
ATOM 1963 O O . ASN A 1 238 ? 0.688 11.159 -13.756 1.00 96.12 238 ASN A O 1
ATOM 1967 N N . ILE A 1 239 ? 0.486 11.438 -15.970 1.00 97.00 239 ILE A N 1
ATOM 1968 C CA . ILE A 1 239 ? 1.680 10.645 -16.291 1.00 97.00 239 ILE A CA 1
ATOM 1969 C C . ILE A 1 239 ? 2.948 11.286 -15.716 1.00 97.00 239 ILE A C 1
ATOM 1971 O O . ILE A 1 239 ? 3.789 10.586 -15.146 1.00 97.00 239 ILE A O 1
ATOM 1975 N N . GLN A 1 240 ? 3.080 12.609 -15.829 1.00 96.75 240 GLN A N 1
ATOM 1976 C CA . GLN A 1 240 ? 4.194 13.340 -15.232 1.00 96.75 240 GLN A CA 1
ATOM 1977 C C . GLN A 1 240 ? 4.192 13.207 -13.705 1.00 96.75 240 GLN A C 1
ATOM 1979 O O . GLN A 1 240 ? 5.238 12.917 -13.127 1.00 96.75 240 GLN A O 1
ATOM 1984 N N . PHE A 1 241 ? 3.026 13.333 -13.067 1.00 97.56 241 PHE A N 1
ATOM 1985 C CA . PHE A 1 241 ? 2.867 13.121 -11.630 1.00 97.56 241 PHE A CA 1
ATOM 1986 C C . PHE A 1 241 ? 3.367 11.734 -11.194 1.00 97.56 241 PHE A C 1
ATOM 1988 O O . PHE A 1 241 ? 4.153 11.644 -10.250 1.00 97.56 241 PHE A O 1
ATOM 1995 N N . TYR A 1 242 ? 2.995 10.658 -11.898 1.00 97.81 242 TYR A N 1
ATOM 1996 C CA . TYR A 1 242 ? 3.450 9.307 -11.548 1.00 97.81 242 TYR A CA 1
ATOM 1997 C C . TYR A 1 242 ? 4.965 9.147 -11.661 1.00 97.81 242 TYR A C 1
ATOM 1999 O O . TYR A 1 242 ? 5.583 8.577 -10.763 1.00 97.81 242 TYR A O 1
ATOM 2007 N N . HIS A 1 243 ? 5.578 9.658 -12.733 1.00 97.25 243 HIS A N 1
ATOM 2008 C CA . HIS A 1 243 ? 7.036 9.599 -12.881 1.00 97.25 243 HIS A CA 1
ATOM 2009 C C . HIS A 1 243 ? 7.743 10.355 -11.758 1.00 97.25 243 HIS A C 1
ATOM 2011 O O . HIS A 1 243 ? 8.641 9.785 -11.141 1.00 97.25 243 HIS A O 1
ATOM 2017 N N . SER A 1 244 ? 7.293 11.572 -11.436 1.00 97.81 244 SER A N 1
ATOM 2018 C CA . SER A 1 244 ? 7.855 12.369 -10.341 1.00 97.81 244 SER A CA 1
ATOM 2019 C C . SER A 1 244 ? 7.752 11.656 -8.993 1.00 97.81 244 SER A C 1
ATOM 2021 O O . SER A 1 244 ? 8.748 11.559 -8.279 1.00 97.81 244 SER A O 1
ATOM 2023 N N . VAL A 1 245 ? 6.588 11.087 -8.665 1.00 98.19 245 VAL A N 1
ATOM 2024 C CA . VAL A 1 245 ? 6.414 10.320 -7.422 1.00 98.19 245 VAL A CA 1
ATOM 2025 C C . VAL A 1 245 ? 7.337 9.103 -7.387 1.00 98.19 245 VAL A C 1
ATOM 2027 O O . VAL A 1 245 ? 7.999 8.863 -6.380 1.00 98.19 245 VAL A O 1
ATOM 2030 N N . LEU A 1 246 ? 7.405 8.326 -8.471 1.00 98.25 246 LEU A N 1
ATOM 2031 C CA . LEU A 1 246 ? 8.224 7.113 -8.512 1.00 98.25 246 LEU A CA 1
ATOM 2032 C C . LEU A 1 246 ? 9.726 7.428 -8.457 1.00 98.25 246 LEU A C 1
ATOM 2034 O O . LEU A 1 246 ? 10.482 6.632 -7.903 1.00 98.25 246 LEU A O 1
ATOM 2038 N N . ASP A 1 247 ? 10.170 8.571 -8.978 1.00 97.69 247 ASP A N 1
ATOM 2039 C CA . ASP A 1 247 ? 11.561 9.017 -8.849 1.00 97.69 247 ASP A CA 1
ATOM 2040 C C . ASP A 1 247 ? 11.913 9.404 -7.407 1.00 97.69 247 ASP A C 1
ATOM 2042 O O . ASP A 1 247 ? 12.924 8.935 -6.878 1.00 97.69 247 ASP A O 1
ATOM 2046 N N . GLU A 1 248 ? 11.047 10.151 -6.723 1.00 98.00 248 GLU A N 1
ATOM 2047 C CA . GLU A 1 248 ? 11.228 10.475 -5.300 1.00 98.00 248 GLU A CA 1
ATOM 2048 C C . GLU A 1 248 ? 11.193 9.217 -4.415 1.00 98.00 248 GLU A C 1
ATOM 2050 O O . GLU A 1 248 ? 12.055 9.022 -3.549 1.00 98.00 248 GLU A O 1
ATOM 2055 N N . CYS A 1 249 ? 10.261 8.296 -4.680 1.00 97.69 249 CYS A N 1
ATOM 2056 C CA . CYS A 1 249 ? 10.216 6.986 -4.028 1.00 97.69 249 CYS A CA 1
ATOM 2057 C C . CYS A 1 249 ? 11.529 6.221 -4.219 1.00 97.69 249 CYS A C 1
ATOM 2059 O O . CYS A 1 249 ? 12.044 5.641 -3.265 1.00 97.69 249 CYS A O 1
ATOM 2061 N N . PHE A 1 250 ? 12.105 6.227 -5.425 1.00 97.06 250 PHE A N 1
ATOM 2062 C CA . PHE A 1 250 ? 13.366 5.538 -5.695 1.00 97.06 250 PHE A CA 1
ATOM 2063 C C . PHE A 1 250 ? 14.491 6.081 -4.805 1.00 97.06 250 PHE A C 1
ATOM 2065 O O . PHE A 1 250 ? 15.255 5.303 -4.225 1.00 97.06 250 PHE A O 1
ATOM 2072 N N . VAL A 1 251 ? 14.564 7.407 -4.649 1.00 95.19 251 VAL A N 1
ATOM 2073 C CA . VAL A 1 251 ? 15.581 8.083 -3.831 1.00 95.19 251 VAL A CA 1
ATOM 2074 C C . VAL A 1 251 ? 15.437 7.759 -2.345 1.00 95.19 251 VAL A C 1
ATOM 2076 O O . VAL A 1 251 ? 16.460 7.550 -1.685 1.00 95.19 251 VAL A O 1
ATOM 2079 N N . LYS A 1 252 ? 14.211 7.684 -1.817 1.00 93.38 252 LYS A N 1
ATOM 2080 C CA . LYS A 1 252 ? 13.973 7.370 -0.398 1.00 93.38 252 LYS A CA 1
ATOM 2081 C C . LYS A 1 252 ? 14.132 5.879 -0.095 1.00 93.38 252 LYS A C 1
ATOM 2083 O O . LYS A 1 252 ? 14.905 5.507 0.794 1.00 93.38 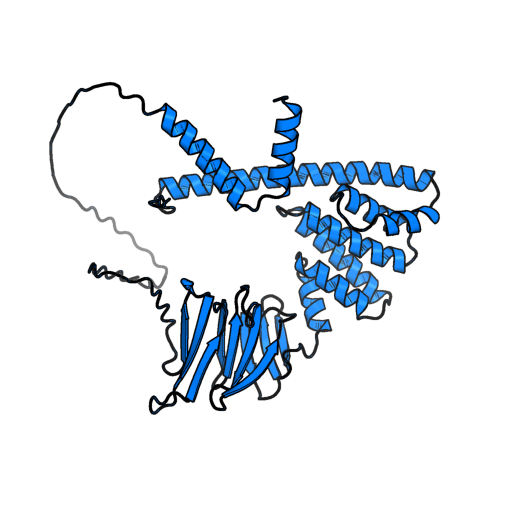252 LYS A O 1
ATOM 2088 N N . ILE A 1 253 ? 13.477 5.024 -0.879 1.00 93.81 253 ILE A N 1
ATOM 2089 C CA . ILE A 1 253 ? 13.380 3.577 -0.634 1.00 93.81 253 ILE A CA 1
ATOM 2090 C C . ILE A 1 253 ? 14.739 2.882 -0.769 1.00 93.81 253 ILE A C 1
ATOM 2092 O O . ILE A 1 253 ? 15.004 1.921 -0.051 1.00 93.81 253 ILE A O 1
ATOM 2096 N N . GLN A 1 254 ? 15.652 3.363 -1.625 1.00 92.19 254 GLN A N 1
ATOM 2097 C CA . GLN A 1 254 ? 16.986 2.749 -1.786 1.00 92.19 254 GLN A CA 1
ATOM 2098 C C . GLN A 1 254 ? 17.811 2.677 -0.486 1.00 92.19 254 GLN A C 1
ATOM 2100 O O . GLN A 1 254 ? 18.786 1.927 -0.424 1.00 92.19 254 GLN A O 1
ATOM 2105 N N . SER A 1 255 ? 17.457 3.475 0.528 1.00 87.81 255 SER A N 1
ATOM 2106 C CA . SER A 1 255 ? 18.132 3.513 1.828 1.00 87.81 255 SER A CA 1
ATOM 2107 C C . SER A 1 255 ? 17.577 2.504 2.841 1.00 87.81 255 SER A C 1
ATOM 2109 O O . SER A 1 255 ? 18.138 2.342 3.925 1.00 87.81 255 SER A O 1
ATOM 2111 N N . GLU A 1 256 ? 16.503 1.796 2.496 1.00 89.06 256 GLU A N 1
ATOM 2112 C CA . GLU A 1 256 ? 15.828 0.881 3.405 1.00 89.06 256 GLU A CA 1
ATOM 2113 C C . GLU A 1 256 ? 16.456 -0.515 3.439 1.00 89.06 256 GLU A C 1
ATOM 2115 O O . GLU A 1 256 ? 17.073 -0.999 2.486 1.00 89.06 256 GLU A O 1
ATOM 2120 N N . PHE A 1 257 ? 16.221 -1.229 4.542 1.00 85.44 257 PHE A N 1
ATOM 2121 C CA . PHE A 1 257 ? 16.728 -2.587 4.732 1.00 85.44 257 PHE A CA 1
ATOM 2122 C C . PHE A 1 257 ? 16.232 -3.560 3.645 1.00 85.44 257 PHE A C 1
ATOM 2124 O O . PHE A 1 257 ? 17.013 -4.354 3.119 1.00 85.44 257 PHE A O 1
ATOM 2131 N N . HIS A 1 258 ? 14.954 -3.461 3.260 1.00 87.44 258 HIS A N 1
ATOM 2132 C CA . HIS A 1 258 ? 14.309 -4.308 2.247 1.00 87.44 258 HIS A CA 1
ATOM 2133 C C . HIS A 1 258 ? 14.237 -3.658 0.849 1.00 87.44 258 HIS A C 1
ATOM 2135 O O . HIS A 1 258 ? 13.464 -4.106 -0.001 1.00 87.44 258 HIS A O 1
ATOM 2141 N N . ALA A 1 259 ? 15.072 -2.643 0.584 1.00 93.06 259 ALA A N 1
ATOM 2142 C CA . ALA A 1 259 ? 14.991 -1.788 -0.601 1.00 93.06 259 ALA A CA 1
ATOM 2143 C C . ALA A 1 259 ? 14.877 -2.536 -1.937 1.00 93.06 259 ALA A C 1
ATOM 2145 O O . ALA A 1 259 ? 14.044 -2.178 -2.759 1.00 93.06 259 ALA A O 1
ATOM 2146 N N . LEU A 1 260 ? 15.681 -3.581 -2.179 1.00 96.00 260 LEU A N 1
ATOM 2147 C CA . LEU A 1 260 ? 15.755 -4.216 -3.506 1.00 96.00 260 LEU A CA 1
ATOM 2148 C C . LEU A 1 260 ? 14.405 -4.770 -3.992 1.00 96.00 260 LEU A C 1
ATOM 2150 O O . LEU A 1 260 ? 14.093 -4.669 -5.178 1.00 96.00 260 LEU A O 1
ATOM 2154 N N . GLY A 1 261 ? 13.594 -5.325 -3.085 1.00 95.50 261 GLY A N 1
ATOM 2155 C CA . GLY A 1 261 ? 12.261 -5.827 -3.423 1.00 95.50 261 GLY A CA 1
ATOM 2156 C C . GLY A 1 261 ? 11.299 -4.697 -3.790 1.00 95.50 261 GLY A C 1
ATOM 2157 O O . GLY A 1 261 ? 10.601 -4.781 -4.801 1.00 95.50 261 GLY A O 1
ATOM 2158 N N . TYR A 1 262 ? 11.312 -3.617 -3.010 1.00 95.44 262 TYR A N 1
ATOM 2159 C CA . TYR A 1 262 ? 10.474 -2.443 -3.243 1.00 95.44 262 TYR A CA 1
ATOM 2160 C C . TYR A 1 262 ? 10.881 -1.686 -4.510 1.00 95.44 262 TYR A C 1
ATOM 2162 O O . TYR A 1 262 ? 10.025 -1.366 -5.330 1.00 95.44 262 TYR A O 1
ATOM 2170 N N . LEU A 1 263 ? 12.182 -1.492 -4.736 1.00 97.31 263 LEU A N 1
ATOM 2171 C CA . LEU A 1 263 ? 12.711 -0.888 -5.959 1.00 97.31 263 LEU A CA 1
ATOM 2172 C C . LEU A 1 263 ? 12.356 -1.717 -7.199 1.00 97.31 263 LEU A C 1
ATOM 2174 O O . LEU A 1 263 ? 12.013 -1.152 -8.232 1.00 97.31 263 LEU A O 1
ATOM 2178 N N . ALA A 1 264 ? 12.389 -3.050 -7.114 1.00 97.69 264 ALA A N 1
ATOM 2179 C CA . ALA A 1 264 ? 11.970 -3.905 -8.222 1.00 97.69 264 ALA A CA 1
ATOM 2180 C C . ALA A 1 264 ? 10.480 -3.717 -8.575 1.00 97.69 264 ALA A C 1
ATOM 2182 O O . ALA A 1 264 ? 10.140 -3.629 -9.756 1.00 97.69 264 ALA A O 1
ATOM 2183 N N . ASN A 1 265 ? 9.601 -3.603 -7.573 1.00 97.38 265 ASN A N 1
ATOM 2184 C CA . ASN A 1 265 ? 8.176 -3.320 -7.787 1.00 97.38 265 ASN A CA 1
ATOM 2185 C C . ASN A 1 265 ? 7.942 -1.906 -8.340 1.00 97.38 265 ASN A C 1
ATOM 2187 O O . ASN A 1 265 ? 7.172 -1.739 -9.281 1.00 97.38 265 ASN A O 1
ATOM 2191 N N . LEU A 1 266 ? 8.657 -0.905 -7.827 1.00 98.06 266 LEU A N 1
ATOM 2192 C CA . LEU A 1 266 ? 8.646 0.462 -8.350 1.00 98.06 266 LEU A CA 1
ATOM 2193 C C . LEU A 1 266 ? 9.026 0.489 -9.837 1.00 98.06 266 LEU A C 1
ATOM 2195 O O . LEU A 1 266 ? 8.324 1.080 -10.655 1.00 98.06 266 LEU A O 1
ATOM 2199 N N . LEU A 1 267 ? 10.114 -0.193 -10.206 1.00 98.25 267 LEU A N 1
ATOM 2200 C CA . LEU A 1 267 ? 10.584 -0.274 -11.590 1.00 98.25 267 LEU A CA 1
ATOM 2201 C C . LEU A 1 267 ? 9.598 -1.007 -12.504 1.00 98.25 267 LEU A C 1
ATOM 2203 O O . LEU A 1 267 ? 9.487 -0.651 -13.676 1.00 98.25 267 LEU A O 1
ATOM 2207 N N . LYS A 1 268 ? 8.858 -1.993 -11.981 1.00 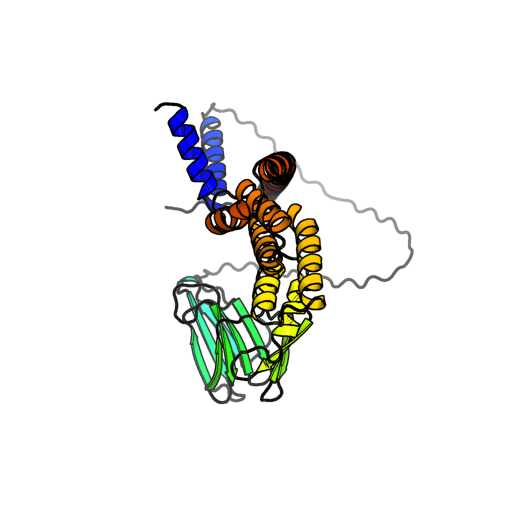98.25 268 LYS A N 1
ATOM 2208 C CA . LYS A 1 268 ? 7.742 -2.612 -12.704 1.00 98.25 268 LYS A CA 1
ATOM 2209 C C . LYS A 1 268 ? 6.664 -1.575 -13.034 1.00 98.25 268 LYS A C 1
ATOM 2211 O O . LYS A 1 268 ? 6.298 -1.475 -14.200 1.00 98.25 268 LYS A O 1
ATOM 2216 N N . ILE A 1 269 ? 6.221 -0.782 -12.056 1.00 98.00 269 ILE A N 1
ATOM 2217 C CA . ILE A 1 269 ? 5.195 0.255 -12.266 1.00 98.00 269 ILE A CA 1
ATOM 2218 C C . ILE A 1 269 ? 5.690 1.300 -13.278 1.00 98.00 269 ILE A C 1
ATOM 2220 O O . ILE A 1 269 ? 4.986 1.608 -14.237 1.00 98.00 269 ILE A O 1
ATOM 2224 N N . LYS A 1 270 ? 6.938 1.785 -13.150 1.00 97.94 270 LYS A N 1
ATOM 2225 C CA . LYS A 1 270 ? 7.531 2.690 -14.157 1.00 97.94 270 LYS A CA 1
ATOM 2226 C C . LYS A 1 270 ? 7.533 2.069 -15.554 1.00 97.94 270 LYS A C 1
ATOM 2228 O O . LYS A 1 270 ? 7.269 2.767 -16.527 1.00 97.94 270 LYS A O 1
ATOM 2233 N N . GLY A 1 271 ? 7.833 0.775 -15.659 1.00 98.00 271 GLY A N 1
ATOM 2234 C CA . GLY A 1 271 ? 7.836 0.057 -16.932 1.00 98.00 271 GLY A CA 1
ATOM 2235 C C . GLY A 1 271 ? 6.457 -0.003 -17.574 1.00 98.00 271 GLY A C 1
ATOM 2236 O O . GLY A 1 271 ? 6.352 0.219 -18.775 1.00 98.00 271 GLY A O 1
ATOM 2237 N N . GLU A 1 272 ? 5.410 -0.224 -16.777 1.00 97.38 272 GLU A N 1
ATOM 2238 C CA . GLU A 1 272 ? 4.017 -0.250 -17.247 1.00 97.38 272 GLU A CA 1
ATOM 2239 C C . GLU A 1 272 ? 3.583 1.125 -17.772 1.00 97.38 272 GLU A C 1
ATOM 2241 O O . GLU A 1 272 ? 2.951 1.217 -18.826 1.00 97.38 272 GLU A O 1
ATOM 2246 N N . ILE A 1 273 ? 3.995 2.200 -17.094 1.00 97.50 273 ILE A N 1
ATOM 2247 C CA . ILE A 1 273 ? 3.745 3.579 -17.534 1.00 97.50 273 ILE A CA 1
ATOM 2248 C C . ILE A 1 273 ? 4.493 3.879 -18.843 1.00 97.50 273 ILE A C 1
ATOM 2250 O O . ILE A 1 273 ? 3.894 4.407 -19.778 1.00 97.50 273 ILE A O 1
ATOM 2254 N N . PHE A 1 274 ? 5.774 3.512 -18.961 1.00 97.94 274 PHE A N 1
ATOM 2255 C CA . PHE A 1 274 ? 6.530 3.710 -20.205 1.00 97.94 274 PHE A CA 1
ATOM 2256 C C . PHE A 1 274 ? 5.986 2.869 -21.370 1.00 97.94 274 PHE A C 1
ATOM 2258 O O . PHE A 1 274 ? 5.898 3.376 -22.487 1.00 97.94 274 PHE A O 1
ATOM 2265 N N . GLU A 1 275 ? 5.588 1.613 -21.127 1.00 96.31 275 GLU A N 1
ATOM 2266 C CA . GLU A 1 275 ? 4.963 0.753 -22.146 1.00 96.31 275 GLU A CA 1
ATOM 2267 C C . GLU A 1 275 ? 3.654 1.387 -22.637 1.00 96.31 275 GLU A C 1
ATOM 2269 O O . GLU A 1 275 ? 3.433 1.447 -23.845 1.00 96.31 275 GLU A O 1
ATOM 2274 N N . TYR A 1 276 ? 2.842 1.962 -21.738 1.00 95.62 276 TYR A N 1
ATOM 2275 C CA . TYR A 1 276 ? 1.646 2.725 -22.115 1.00 95.62 276 TYR A CA 1
ATOM 2276 C C . TYR A 1 276 ? 1.963 3.942 -23.000 1.00 95.62 276 TYR A C 1
ATOM 2278 O O . TYR A 1 276 ? 1.239 4.226 -23.951 1.00 95.62 276 TYR A O 1
ATOM 2286 N N . GLN A 1 277 ? 3.066 4.642 -22.727 1.00 96.19 277 GLN A N 1
ATOM 2287 C CA . GLN A 1 277 ? 3.535 5.770 -23.541 1.00 96.19 277 GLN A CA 1
ATOM 2288 C C . GLN A 1 277 ? 4.197 5.341 -24.866 1.00 96.19 277 GLN A C 1
ATOM 2290 O O . GLN A 1 277 ? 4.660 6.203 -25.611 1.00 96.19 277 GLN A O 1
ATOM 2295 N N . ASN A 1 278 ? 4.264 4.037 -25.167 1.00 96.50 278 ASN A N 1
ATOM 2296 C CA . ASN A 1 278 ? 5.051 3.453 -26.262 1.00 96.50 278 ASN A CA 1
ATOM 2297 C C . ASN A 1 278 ? 6.557 3.792 -26.205 1.00 96.50 278 ASN A C 1
ATOM 2299 O O . ASN A 1 278 ? 7.266 3.686 -27.208 1.00 96.50 278 ASN A O 1
ATOM 2303 N N . ASP A 1 279 ? 7.080 4.156 -25.031 1.00 97.31 279 ASP A N 1
ATOM 2304 C CA . ASP A 1 279 ? 8.513 4.343 -24.801 1.00 97.31 279 ASP A CA 1
ATOM 2305 C C . ASP A 1 279 ? 9.162 2.994 -24.468 1.00 97.31 279 ASP A C 1
ATOM 2307 O O . ASP A 1 279 ? 9.506 2.668 -23.326 1.00 97.31 279 ASP A O 1
ATOM 2311 N N . PHE A 1 280 ? 9.308 2.167 -25.502 1.00 97.94 280 PHE A N 1
ATOM 2312 C CA . PHE A 1 280 ? 9.847 0.815 -25.367 1.00 97.94 280 PHE A CA 1
ATOM 2313 C C . PHE A 1 280 ? 11.299 0.801 -24.874 1.00 97.94 280 PHE A C 1
ATOM 2315 O O . PHE A 1 280 ? 11.713 -0.146 -24.203 1.00 97.94 280 PHE A O 1
ATOM 2322 N N . TYR A 1 281 ? 12.070 1.856 -25.154 1.00 97.62 281 TYR A N 1
ATOM 2323 C CA . TYR A 1 281 ? 13.446 1.976 -24.680 1.00 97.62 281 TYR A CA 1
ATOM 2324 C C . TYR A 1 281 ? 13.485 2.051 -23.150 1.00 97.62 281 TYR A C 1
ATOM 2326 O O . TYR A 1 281 ? 14.156 1.239 -22.498 1.00 97.62 281 TYR A O 1
ATOM 2334 N N . ASN A 1 282 ? 12.732 2.986 -22.564 1.00 97.62 282 ASN A N 1
ATOM 2335 C CA . ASN A 1 282 ? 12.719 3.163 -21.117 1.00 97.62 282 ASN A CA 1
ATOM 2336 C C . ASN A 1 282 ? 11.940 2.048 -20.408 1.00 97.62 282 ASN A C 1
ATOM 2338 O O . ASN A 1 282 ? 12.401 1.597 -19.356 1.00 97.62 282 ASN A O 1
ATOM 2342 N N . ALA A 1 283 ? 10.864 1.517 -21.003 1.00 98.38 283 ALA A N 1
ATOM 2343 C CA . ALA A 1 283 ? 10.150 0.349 -20.480 1.00 98.38 283 ALA A CA 1
ATOM 2344 C C . ALA A 1 283 ? 11.077 -0.873 -20.343 1.00 98.38 283 ALA A C 1
ATOM 2346 O O . ALA A 1 283 ? 11.169 -1.468 -19.266 1.00 98.38 283 ALA A O 1
ATOM 2347 N N . TYR A 1 284 ? 11.833 -1.219 -21.396 1.00 98.50 284 TYR A N 1
ATOM 2348 C CA . TYR A 1 284 ? 12.778 -2.341 -21.345 1.00 98.50 284 TYR A CA 1
ATOM 2349 C C . TYR A 1 284 ? 13.838 -2.114 -20.265 1.00 98.50 284 TYR A C 1
ATOM 2351 O O . TYR A 1 284 ? 14.109 -3.011 -19.462 1.00 98.50 284 TYR A O 1
ATOM 2359 N N . ARG A 1 285 ? 14.410 -0.904 -20.215 1.00 98.19 285 ARG A N 1
ATOM 2360 C CA . ARG A 1 285 ? 15.459 -0.539 -19.257 1.00 98.19 285 ARG A CA 1
ATOM 2361 C C . ARG A 1 285 ? 15.015 -0.743 -17.810 1.00 98.19 285 ARG A C 1
ATOM 2363 O O . ARG A 1 285 ? 15.749 -1.375 -17.047 1.00 98.19 285 ARG A O 1
ATOM 2370 N N . VAL A 1 286 ? 13.841 -0.243 -17.424 1.00 98.25 286 VAL A N 1
ATOM 2371 C CA . VAL A 1 286 ? 13.371 -0.361 -16.033 1.00 98.25 286 VAL A CA 1
ATOM 2372 C C . VAL A 1 286 ? 12.909 -1.778 -15.696 1.00 98.25 286 VAL A C 1
ATOM 2374 O O . VAL A 1 286 ? 13.261 -2.273 -14.626 1.00 98.25 286 VAL A O 1
ATOM 2377 N N . TYR A 1 287 ? 12.239 -2.494 -16.607 1.00 98.50 287 TYR A N 1
ATOM 2378 C CA . TYR A 1 287 ? 11.872 -3.894 -16.365 1.00 98.50 287 TYR A CA 1
ATOM 2379 C C . TYR A 1 287 ? 13.094 -4.800 -16.199 1.00 98.50 287 TYR A C 1
ATOM 2381 O O . TYR A 1 287 ? 13.141 -5.620 -15.278 1.00 98.50 287 TYR A O 1
ATOM 2389 N N . ALA A 1 288 ? 14.091 -4.658 -17.073 1.00 97.94 288 ALA A N 1
ATOM 2390 C CA . ALA A 1 288 ? 15.309 -5.455 -17.017 1.00 97.94 288 ALA A CA 1
ATOM 2391 C C . ALA A 1 288 ? 16.126 -5.152 -15.750 1.00 97.94 288 ALA A C 1
ATOM 2393 O O . ALA A 1 288 ? 16.636 -6.080 -15.117 1.00 97.94 288 ALA A O 1
ATOM 2394 N N . LEU A 1 289 ? 16.201 -3.881 -15.334 1.00 98.31 289 LEU A N 1
ATOM 2395 C CA . LEU A 1 289 ? 16.804 -3.503 -14.055 1.00 98.31 289 LEU A CA 1
ATOM 2396 C C . LEU A 1 289 ? 16.037 -4.119 -12.875 1.00 98.31 289 LEU A C 1
ATOM 2398 O O . LEU A 1 289 ? 16.653 -4.745 -12.017 1.00 98.31 289 LEU A O 1
ATOM 2402 N N . GLY A 1 290 ? 14.705 -4.018 -12.858 1.00 97.88 290 GLY A N 1
ATOM 2403 C CA . GLY A 1 290 ? 13.870 -4.603 -11.807 1.00 97.88 290 GLY A CA 1
ATOM 2404 C C . GLY A 1 290 ? 14.072 -6.115 -11.670 1.00 97.88 290 GLY A C 1
ATOM 2405 O O . GLY A 1 290 ? 14.209 -6.619 -10.557 1.00 97.88 290 GLY A O 1
ATOM 2406 N N . LEU A 1 291 ? 14.187 -6.835 -12.792 1.00 97.69 291 LEU A N 1
ATOM 2407 C CA . LEU A 1 291 ? 14.463 -8.275 -12.797 1.00 97.69 291 LEU A CA 1
ATOM 2408 C C . LEU A 1 291 ? 15.873 -8.616 -12.279 1.00 97.69 291 LEU A C 1
ATOM 2410 O O . LEU A 1 291 ? 16.054 -9.669 -11.667 1.00 97.69 291 LEU A O 1
ATOM 2414 N N . LYS A 1 292 ? 16.867 -7.743 -12.496 1.00 97.19 292 LYS A N 1
ATOM 2415 C CA . LYS A 1 292 ? 18.213 -7.891 -11.912 1.00 97.19 292 LYS A CA 1
ATOM 2416 C C . LYS A 1 292 ? 18.210 -7.672 -10.398 1.00 97.19 292 LYS A C 1
ATOM 2418 O O . LYS A 1 292 ? 18.900 -8.402 -9.695 1.00 97.19 292 LYS A O 1
ATOM 2423 N N . LEU A 1 293 ? 17.425 -6.715 -9.897 1.00 96.81 293 LEU A N 1
ATOM 2424 C CA . LEU A 1 293 ? 17.281 -6.475 -8.455 1.00 96.81 293 LEU A CA 1
ATOM 2425 C C . LEU A 1 293 ? 16.479 -7.586 -7.760 1.00 96.81 293 LEU A C 1
ATOM 2427 O O . LEU A 1 293 ? 16.770 -7.940 -6.619 1.00 96.81 293 LEU A O 1
ATOM 2431 N N . ASN A 1 294 ? 15.486 -8.157 -8.448 1.00 96.69 294 ASN A N 1
ATOM 2432 C CA . ASN A 1 294 ? 14.681 -9.267 -7.953 1.00 96.69 294 ASN A CA 1
ATOM 2433 C C . ASN A 1 294 ? 14.335 -10.260 -9.075 1.00 96.69 294 ASN A C 1
ATOM 2435 O O . ASN A 1 294 ? 13.414 -10.049 -9.864 1.00 96.69 294 ASN A O 1
ATOM 2439 N N . ALA A 1 295 ? 15.007 -11.414 -9.085 1.00 94.31 295 ALA A N 1
ATOM 2440 C CA . ALA A 1 295 ? 14.831 -12.444 -10.113 1.00 94.31 295 ALA A CA 1
ATOM 2441 C C . ALA A 1 295 ? 13.423 -13.080 -10.160 1.00 94.31 295 ALA A C 1
ATOM 2443 O O . ALA A 1 295 ? 13.073 -13.715 -11.166 1.00 94.31 295 ALA A O 1
ATOM 2444 N N . LYS A 1 296 ? 12.632 -12.926 -9.085 1.00 94.88 296 LYS A N 1
ATOM 2445 C CA . LYS A 1 296 ? 11.239 -13.395 -8.977 1.00 94.88 296 LYS A CA 1
ATOM 2446 C C . LYS A 1 296 ? 10.219 -12.364 -9.479 1.00 94.88 296 LYS A C 1
ATOM 2448 O O . LYS A 1 296 ? 9.029 -12.665 -9.493 1.00 94.88 296 LYS A O 1
ATOM 2453 N N . LEU A 1 297 ? 10.653 -11.170 -9.893 1.00 95.50 297 LEU A N 1
ATOM 2454 C CA . LEU A 1 297 ? 9.764 -10.132 -10.412 1.00 95.50 297 LEU A CA 1
ATOM 2455 C C . LEU A 1 297 ? 9.017 -10.622 -11.667 1.00 95.50 297 LEU A C 1
ATOM 2457 O O . LEU A 1 297 ? 9.615 -11.112 -12.631 1.00 95.50 297 LEU A O 1
ATOM 2461 N N . SER A 1 298 ? 7.696 -10.457 -11.676 1.00 95.00 298 SER A N 1
ATOM 2462 C CA . SER A 1 298 ? 6.794 -10.949 -12.723 1.00 95.00 298 SER A CA 1
ATOM 2463 C C . SER A 1 298 ? 6.747 -10.045 -13.967 1.00 95.00 298 SER A C 1
ATOM 2465 O O . SER A 1 298 ? 5.688 -9.583 -14.373 1.00 95.00 298 SER A O 1
ATOM 2467 N N . VAL A 1 299 ? 7.900 -9.805 -14.607 1.00 97.12 299 VAL A N 1
ATOM 2468 C CA . VAL A 1 299 ? 8.031 -8.906 -15.784 1.00 97.12 299 VAL A CA 1
ATOM 2469 C C . VAL A 1 299 ? 8.637 -9.564 -17.027 1.00 97.12 299 VAL A C 1
ATOM 2471 O O . VAL A 1 299 ? 8.771 -8.928 -18.067 1.00 97.12 299 VAL A O 1
ATOM 2474 N N . ARG A 1 300 ? 8.981 -10.859 -16.978 1.00 96.38 300 ARG A N 1
ATOM 2475 C CA . ARG A 1 300 ? 9.646 -11.561 -18.100 1.00 96.38 300 ARG A CA 1
ATOM 2476 C C . ARG A 1 300 ? 8.851 -11.500 -19.408 1.00 96.38 300 ARG A C 1
ATOM 2478 O O . ARG A 1 300 ? 9.443 -11.358 -20.474 1.00 96.38 300 ARG A O 1
ATOM 2485 N N . ASN A 1 301 ? 7.523 -11.592 -19.333 1.00 96.88 301 ASN A N 1
ATOM 2486 C CA . ASN A 1 301 ? 6.663 -11.490 -20.513 1.00 96.88 301 ASN A CA 1
ATOM 2487 C C . ASN A 1 301 ? 6.628 -10.062 -21.072 1.00 96.88 301 ASN A C 1
ATOM 2489 O O . ASN A 1 301 ? 6.686 -9.903 -22.287 1.00 96.88 301 ASN A O 1
ATOM 2493 N N . ALA A 1 302 ? 6.606 -9.043 -20.207 1.00 97.12 302 ALA A N 1
ATOM 2494 C CA . ALA A 1 302 ? 6.692 -7.645 -20.625 1.00 97.12 302 ALA A CA 1
ATOM 2495 C C . ALA A 1 302 ? 8.034 -7.358 -21.315 1.00 97.12 302 ALA A C 1
ATOM 2497 O O . ALA A 1 302 ? 8.047 -6.874 -22.442 1.00 97.12 302 ALA A O 1
ATOM 2498 N N . ILE A 1 303 ? 9.152 -7.809 -20.732 1.00 97.56 303 ILE A N 1
ATOM 2499 C CA . ILE A 1 303 ? 10.488 -7.707 -21.346 1.00 97.56 303 ILE A CA 1
ATOM 2500 C C . ILE A 1 303 ? 10.498 -8.315 -22.752 1.00 97.56 303 ILE A C 1
ATOM 2502 O O . ILE A 1 303 ? 10.961 -7.662 -23.679 1.00 97.56 303 ILE A O 1
ATOM 2506 N N . LYS A 1 304 ? 9.951 -9.528 -22.935 1.00 97.19 304 LYS A N 1
ATOM 2507 C CA . LYS A 1 304 ? 9.873 -10.180 -24.257 1.00 97.19 304 LYS A CA 1
ATOM 2508 C C . LYS A 1 304 ? 9.025 -9.403 -25.267 1.00 97.19 304 LYS A C 1
ATOM 2510 O O . LYS A 1 304 ? 9.318 -9.459 -26.458 1.00 97.19 304 LYS A O 1
ATOM 2515 N N . ARG A 1 305 ? 7.938 -8.751 -24.835 1.00 96.94 305 ARG A N 1
ATOM 2516 C CA . ARG A 1 305 ? 7.101 -7.930 -25.727 1.00 96.94 305 ARG A CA 1
ATOM 2517 C C . ARG A 1 305 ? 7.844 -6.671 -26.150 1.00 96.94 305 ARG A C 1
ATOM 2519 O O . ARG A 1 305 ? 7.965 -6.413 -27.342 1.00 96.94 305 ARG A O 1
ATOM 2526 N N . VAL A 1 306 ? 8.378 -5.939 -25.177 1.00 97.25 306 VAL A N 1
ATOM 2527 C CA . VAL A 1 306 ? 9.069 -4.667 -25.397 1.00 97.25 306 VAL A CA 1
ATOM 2528 C C . VAL A 1 306 ? 10.371 -4.871 -26.181 1.00 97.25 306 VAL A C 1
ATOM 2530 O O . VAL A 1 306 ? 10.671 -4.092 -27.080 1.00 97.25 306 VAL A O 1
ATOM 2533 N N . SER A 1 307 ? 11.115 -5.957 -25.936 1.00 96.75 307 SER A N 1
ATOM 2534 C CA . SER A 1 307 ? 12.369 -6.243 -26.649 1.00 96.75 307 SER A CA 1
ATOM 2535 C C . SER A 1 307 ? 12.180 -6.439 -28.153 1.00 96.75 307 SER A C 1
ATOM 2537 O O . SER A 1 307 ? 13.092 -6.144 -28.913 1.00 96.75 307 SER A O 1
ATOM 2539 N N . LYS A 1 308 ? 11.006 -6.906 -28.605 1.00 97.19 308 LYS A N 1
ATOM 2540 C CA . LYS A 1 308 ? 10.698 -7.041 -30.042 1.00 97.19 308 LYS A CA 1
ATOM 2541 C C . LYS A 1 308 ? 10.630 -5.694 -30.767 1.00 97.19 308 LYS A C 1
ATOM 2543 O O . LYS A 1 308 ? 10.758 -5.671 -31.983 1.00 97.19 308 LYS A O 1
ATOM 2548 N N . GLN A 1 309 ? 10.426 -4.601 -30.031 1.00 97.44 309 GLN A N 1
ATOM 2549 C CA . GLN A 1 309 ? 10.361 -3.241 -30.571 1.00 97.44 309 GLN A CA 1
ATOM 2550 C C . GLN A 1 309 ? 11.737 -2.555 -30.611 1.00 97.44 309 GLN A C 1
ATOM 2552 O O . GLN A 1 309 ? 11.849 -1.417 -31.059 1.00 97.44 309 GLN A O 1
ATOM 2557 N N . LEU A 1 310 ? 12.794 -3.221 -30.130 1.00 96.25 310 LEU A N 1
ATOM 2558 C CA . LEU A 1 310 ? 14.138 -2.662 -30.008 1.00 96.25 310 LEU A CA 1
ATOM 2559 C C . LEU A 1 310 ? 15.139 -3.440 -30.864 1.00 96.25 310 LEU A C 1
ATOM 2561 O O . LEU A 1 310 ? 15.020 -4.645 -31.072 1.00 96.25 310 LEU A O 1
ATOM 2565 N N . ARG A 1 311 ? 16.178 -2.746 -31.334 1.00 96.50 311 ARG A N 1
ATOM 2566 C CA . ARG A 1 311 ? 17.309 -3.384 -32.020 1.00 96.50 311 ARG A CA 1
ATOM 2567 C C . ARG A 1 311 ? 18.235 -4.059 -31.006 1.00 96.50 311 ARG A C 1
ATOM 2569 O O . ARG A 1 311 ? 18.396 -3.575 -29.886 1.00 96.50 311 ARG A O 1
ATOM 2576 N N . GLN A 1 312 ? 18.902 -5.138 -31.422 1.00 95.19 312 GLN A N 1
ATOM 2577 C CA . GLN A 1 312 ? 19.782 -5.915 -30.540 1.00 95.19 312 GLN A CA 1
ATOM 2578 C C . GLN A 1 312 ? 20.916 -5.071 -29.936 1.00 95.19 312 GLN A C 1
ATOM 2580 O O . GLN A 1 312 ? 21.150 -5.124 -28.735 1.00 95.19 312 GLN A O 1
ATOM 2585 N N . ASN A 1 313 ? 21.554 -4.208 -30.731 1.00 95.50 313 ASN A N 1
ATOM 2586 C CA . ASN A 1 313 ? 22.609 -3.312 -30.247 1.00 95.50 313 ASN A CA 1
ATOM 2587 C C . ASN A 1 313 ? 22.119 -2.331 -29.161 1.00 95.50 313 ASN A C 1
ATOM 2589 O O . ASN A 1 313 ? 22.852 -2.023 -28.220 1.00 95.50 313 ASN A O 1
ATOM 2593 N N . THR A 1 314 ? 20.874 -1.857 -29.262 1.00 94.75 314 THR A N 1
ATOM 2594 C CA . THR A 1 314 ? 20.231 -1.034 -28.232 1.00 94.75 314 THR A CA 1
ATOM 2595 C C . THR A 1 314 ? 20.038 -1.838 -26.949 1.00 94.75 314 THR A C 1
ATOM 2597 O O . THR A 1 314 ? 20.389 -1.359 -25.872 1.00 94.75 314 THR A O 1
ATOM 2600 N N . ILE A 1 315 ? 19.539 -3.071 -27.063 1.00 96.56 315 ILE A N 1
ATOM 2601 C CA . ILE A 1 315 ? 19.357 -3.985 -25.928 1.00 96.56 315 ILE A CA 1
ATOM 2602 C C . ILE A 1 315 ? 20.692 -4.255 -25.222 1.00 96.56 315 ILE A C 1
ATOM 2604 O O . ILE A 1 315 ? 20.760 -4.166 -23.996 1.00 96.56 315 ILE A O 1
ATOM 2608 N N . ASP A 1 316 ? 21.759 -4.528 -25.971 1.00 95.31 316 ASP A N 1
ATOM 2609 C CA . ASP A 1 316 ? 23.086 -4.816 -25.417 1.00 95.31 316 ASP A CA 1
ATOM 2610 C C . ASP A 1 316 ? 23.662 -3.608 -24.661 1.00 95.31 316 ASP A C 1
ATOM 2612 O O . ASP A 1 316 ? 24.174 -3.748 -23.545 1.00 95.31 316 ASP A O 1
ATOM 2616 N N . SER A 1 317 ? 23.505 -2.405 -25.224 1.00 94.69 317 SER A N 1
ATOM 2617 C CA . SER A 1 317 ? 23.898 -1.147 -24.576 1.00 94.69 317 SER A CA 1
ATOM 2618 C C . SER A 1 317 ? 23.138 -0.915 -23.264 1.00 94.69 317 SER A C 1
ATOM 2620 O O . SER A 1 317 ? 23.749 -0.655 -22.218 1.00 94.69 317 SER A O 1
ATOM 2622 N N . ILE A 1 318 ? 21.810 -1.100 -23.275 1.00 95.38 318 ILE A N 1
ATOM 2623 C CA . ILE A 1 318 ? 20.989 -1.010 -22.063 1.00 95.38 318 ILE A CA 1
ATOM 2624 C C . ILE A 1 318 ? 21.467 -2.039 -21.037 1.00 95.38 318 ILE A C 1
ATOM 2626 O O . ILE A 1 318 ? 21.763 -1.658 -19.905 1.00 95.38 318 ILE A O 1
ATOM 2630 N N . ASN A 1 319 ? 21.608 -3.310 -21.426 1.00 95.94 319 ASN A N 1
ATOM 2631 C CA . ASN A 1 319 ? 22.014 -4.405 -20.543 1.00 95.94 319 ASN A CA 1
ATOM 2632 C C . ASN A 1 319 ? 23.357 -4.130 -19.848 1.00 95.94 319 ASN A C 1
ATOM 2634 O O . ASN A 1 319 ? 23.505 -4.433 -18.659 1.00 95.94 319 ASN A O 1
ATOM 2638 N N . LYS A 1 320 ? 24.314 -3.513 -20.550 1.00 94.88 320 LYS A N 1
ATOM 2639 C CA . LYS A 1 320 ? 25.590 -3.086 -19.965 1.00 94.88 320 LYS A CA 1
ATOM 2640 C C . LYS A 1 320 ? 25.384 -2.013 -18.891 1.00 94.88 320 LYS A C 1
ATOM 2642 O O . LYS A 1 320 ? 25.859 -2.182 -17.769 1.00 94.88 320 LYS A O 1
ATOM 2647 N N . SER A 1 321 ? 24.629 -0.955 -19.197 1.00 93.69 321 SER A N 1
ATOM 2648 C CA . SER A 1 321 ? 24.380 0.148 -18.252 1.00 93.69 321 SER A CA 1
ATOM 2649 C C . SER A 1 321 ? 23.596 -0.283 -17.004 1.00 93.69 321 SER A C 1
ATOM 2651 O O . SER A 1 321 ? 23.967 0.070 -15.885 1.00 93.69 321 SER A O 1
ATOM 2653 N N . ILE A 1 322 ? 22.548 -1.099 -17.166 1.00 95.62 322 ILE A N 1
ATOM 2654 C CA . ILE A 1 322 ? 21.729 -1.559 -16.036 1.00 95.62 322 ILE A CA 1
ATOM 2655 C C . ILE A 1 322 ? 22.481 -2.549 -15.149 1.00 95.62 322 ILE A C 1
ATOM 2657 O O . ILE A 1 322 ? 22.162 -2.643 -13.972 1.00 95.62 322 ILE A O 1
ATOM 2661 N N . THR A 1 323 ? 23.455 -3.294 -15.687 1.00 95.06 323 THR A N 1
ATOM 2662 C CA . THR A 1 323 ? 24.263 -4.222 -14.881 1.00 95.06 323 THR A CA 1
ATOM 2663 C C . THR A 1 323 ? 25.104 -3.443 -13.881 1.00 95.06 323 THR A C 1
ATOM 2665 O O . THR A 1 323 ? 25.015 -3.711 -12.691 1.00 95.06 323 THR A O 1
ATOM 2668 N N . PHE A 1 324 ? 25.795 -2.395 -14.339 1.00 94.38 324 PHE A N 1
ATOM 2669 C CA . PHE A 1 324 ? 26.562 -1.516 -13.455 1.00 94.38 324 PHE A CA 1
ATOM 2670 C C . PHE A 1 324 ? 25.692 -0.891 -12.352 1.00 94.38 324 PHE A C 1
ATOM 2672 O O . PHE A 1 324 ? 26.059 -0.904 -11.177 1.00 94.38 324 PHE A O 1
ATOM 2679 N N . LEU A 1 325 ? 24.509 -0.381 -12.715 1.00 94.94 325 LEU A N 1
ATOM 2680 C CA . LEU A 1 325 ? 23.587 0.207 -11.743 1.00 94.94 325 LEU A CA 1
ATOM 2681 C C . LEU A 1 325 ? 23.038 -0.834 -10.753 1.00 94.94 325 LEU A C 1
ATOM 2683 O O . LEU A 1 325 ? 22.975 -0.561 -9.556 1.00 94.94 325 LEU A O 1
ATOM 2687 N N . ALA A 1 326 ? 22.655 -2.021 -11.233 1.00 96.88 326 ALA A N 1
ATOM 2688 C CA . ALA A 1 326 ? 22.156 -3.099 -10.383 1.00 96.88 326 ALA A CA 1
ATOM 2689 C C . ALA A 1 326 ? 23.211 -3.532 -9.359 1.00 96.88 326 ALA A C 1
ATOM 2691 O O . ALA A 1 326 ? 22.905 -3.602 -8.170 1.00 96.88 326 ALA A O 1
ATOM 2692 N N . ASP A 1 327 ? 24.449 -3.753 -9.803 1.00 96.50 327 ASP A N 1
ATOM 2693 C CA . ASP A 1 327 ? 25.552 -4.168 -8.935 1.00 96.50 327 ASP A CA 1
ATOM 2694 C C . ASP A 1 327 ? 25.827 -3.117 -7.850 1.00 96.50 327 ASP A C 1
ATOM 2696 O O . ASP A 1 327 ? 25.983 -3.459 -6.676 1.00 96.50 327 ASP A O 1
ATOM 2700 N N . SER A 1 328 ? 25.792 -1.829 -8.213 1.00 95.25 328 SER A N 1
ATOM 2701 C CA . SER A 1 328 ? 25.933 -0.718 -7.265 1.00 95.25 328 SER A CA 1
ATOM 2702 C C . SER A 1 328 ? 24.821 -0.702 -6.206 1.00 95.25 328 SER A C 1
ATOM 2704 O O . SER A 1 328 ? 25.106 -0.614 -5.009 1.00 95.25 328 SER A O 1
ATOM 2706 N N . LEU A 1 329 ? 23.555 -0.841 -6.616 1.00 95.81 329 LEU A N 1
ATOM 2707 C CA . LEU A 1 329 ? 22.410 -0.867 -5.695 1.00 95.81 329 LEU A CA 1
ATOM 2708 C C . LEU A 1 329 ? 22.449 -2.084 -4.764 1.00 95.81 329 LEU A C 1
ATOM 2710 O O . LEU A 1 329 ? 22.178 -1.957 -3.568 1.00 95.81 329 LEU A O 1
ATOM 2714 N N . ILE A 1 330 ? 22.813 -3.253 -5.295 1.00 96.19 330 ILE A N 1
ATOM 2715 C CA . ILE A 1 330 ? 22.947 -4.493 -4.522 1.00 96.19 330 ILE A CA 1
ATOM 2716 C C . ILE A 1 330 ? 24.066 -4.354 -3.486 1.00 96.19 330 ILE A C 1
ATOM 2718 O O . ILE A 1 330 ? 23.855 -4.683 -2.317 1.00 96.19 330 ILE A O 1
ATOM 2722 N N . ALA A 1 331 ? 25.230 -3.833 -3.883 1.00 95.25 331 ALA A N 1
ATOM 2723 C CA . ALA A 1 331 ? 26.352 -3.606 -2.976 1.00 95.25 331 ALA A CA 1
ATOM 2724 C C . ALA A 1 331 ? 25.984 -2.623 -1.853 1.00 95.25 331 ALA A C 1
ATOM 2726 O O . ALA A 1 331 ? 26.192 -2.926 -0.677 1.00 95.25 331 ALA A O 1
ATOM 2727 N N . LYS A 1 332 ? 25.352 -1.493 -2.197 1.00 94.25 332 LYS A N 1
ATOM 2728 C CA . LYS A 1 332 ? 24.900 -0.487 -1.225 1.00 94.25 332 LYS A CA 1
ATOM 2729 C C . LYS A 1 332 ? 23.864 -1.051 -0.250 1.00 94.25 332 LYS A C 1
ATOM 2731 O O . LYS A 1 332 ? 23.970 -0.829 0.954 1.00 94.25 332 LYS A O 1
ATOM 2736 N N . ASN A 1 333 ? 22.879 -1.812 -0.734 1.00 95.00 333 ASN A N 1
ATOM 2737 C CA . ASN A 1 333 ? 21.893 -2.442 0.147 1.00 95.00 333 ASN A CA 1
ATOM 2738 C C . ASN A 1 333 ? 22.544 -3.484 1.070 1.00 95.00 333 ASN A C 1
ATOM 2740 O O . ASN A 1 333 ? 22.196 -3.545 2.247 1.00 95.00 333 ASN A O 1
ATOM 2744 N N . LYS A 1 334 ? 23.519 -4.260 0.581 1.00 94.69 334 LYS A N 1
ATOM 2745 C CA . LYS A 1 334 ? 24.271 -5.209 1.413 1.00 94.69 334 LYS A CA 1
ATOM 2746 C C . LYS A 1 334 ? 24.985 -4.501 2.569 1.00 94.69 334 LYS A C 1
ATOM 2748 O O . LYS A 1 334 ? 24.815 -4.913 3.714 1.00 94.69 334 LYS A O 1
ATOM 2753 N N . GLU A 1 335 ? 25.695 -3.411 2.287 1.00 93.50 335 GLU A N 1
ATOM 2754 C CA . GLU A 1 335 ? 26.377 -2.603 3.307 1.00 93.50 335 GLU A CA 1
ATOM 2755 C C . GLU A 1 335 ? 25.393 -2.040 4.349 1.00 93.50 335 GLU A C 1
ATOM 2757 O O . GLU A 1 335 ? 25.627 -2.127 5.556 1.00 93.50 335 GLU A O 1
ATOM 2762 N N . LEU A 1 336 ? 24.255 -1.501 3.898 1.00 92.44 336 LEU A N 1
ATOM 2763 C CA . LEU A 1 336 ? 23.204 -0.993 4.786 1.00 92.44 336 LEU A CA 1
ATOM 2764 C C . LEU A 1 336 ? 22.642 -2.090 5.696 1.00 92.44 336 LEU A C 1
ATOM 2766 O O . LEU A 1 336 ? 22.451 -1.868 6.895 1.00 92.44 336 LEU A O 1
ATOM 2770 N N . ARG A 1 337 ? 22.398 -3.286 5.148 1.00 91.19 337 ARG A N 1
ATOM 2771 C CA . ARG A 1 337 ? 21.896 -4.428 5.920 1.00 91.19 337 ARG A CA 1
ATOM 2772 C C . ARG A 1 337 ? 22.901 -4.887 6.966 1.00 91.19 337 ARG A C 1
ATOM 2774 O O . ARG A 1 337 ? 22.499 -5.129 8.100 1.00 91.19 337 ARG A O 1
ATOM 2781 N N . GLU A 1 338 ? 24.181 -4.966 6.617 1.00 92.81 338 GLU A N 1
ATOM 2782 C CA . GLU A 1 338 ? 25.251 -5.321 7.556 1.00 92.81 338 GLU A CA 1
ATOM 2783 C C . GLU A 1 338 ? 25.329 -4.313 8.712 1.00 92.81 338 GLU A C 1
ATOM 2785 O O . GLU A 1 338 ? 25.278 -4.713 9.876 1.00 92.81 338 GLU A O 1
ATOM 2790 N N . LYS A 1 339 ? 25.322 -3.007 8.413 1.00 90.75 339 LYS A N 1
ATOM 2791 C CA . LYS A 1 339 ? 25.300 -1.939 9.432 1.00 90.75 339 LYS A CA 1
ATOM 2792 C C . LYS A 1 339 ? 24.070 -2.013 10.338 1.00 90.75 339 LYS A C 1
ATOM 2794 O O . LYS A 1 339 ? 24.186 -1.866 11.555 1.00 90.75 339 LYS A O 1
ATOM 2799 N N . SER A 1 340 ? 22.889 -2.239 9.762 1.00 89.44 340 SER A N 1
ATOM 2800 C CA . SER A 1 340 ? 21.645 -2.336 10.529 1.00 89.44 340 SER A CA 1
ATOM 2801 C C . SER A 1 340 ? 21.626 -3.567 11.435 1.00 89.44 340 SER A C 1
ATOM 2803 O O . SER A 1 340 ? 21.224 -3.457 12.591 1.00 89.44 340 SER A O 1
ATOM 2805 N N . LEU A 1 341 ? 22.066 -4.727 10.934 1.00 90.38 341 LEU A N 1
ATOM 2806 C CA . LEU A 1 341 ? 22.133 -5.964 11.716 1.00 90.38 341 LEU A CA 1
ATOM 2807 C C . LEU A 1 341 ? 23.121 -5.839 12.872 1.00 90.38 341 LEU A C 1
ATOM 2809 O O . LEU A 1 341 ? 22.812 -6.265 13.983 1.00 90.38 341 LEU A O 1
ATOM 2813 N N . GLU A 1 342 ? 24.270 -5.215 12.633 1.00 92.75 342 GLU A N 1
ATOM 2814 C CA . GLU A 1 342 ? 25.271 -4.984 13.669 1.00 92.75 342 GLU A CA 1
ATOM 2815 C C . GLU A 1 342 ? 24.748 -4.043 14.762 1.00 92.75 342 GLU A C 1
ATOM 2817 O O . GLU A 1 342 ? 24.866 -4.339 15.952 1.00 92.75 342 GLU A O 1
ATOM 2822 N N . LYS A 1 343 ? 24.059 -2.960 14.379 1.00 92.25 343 LYS A N 1
ATOM 2823 C CA . LYS A 1 343 ? 23.393 -2.063 15.336 1.00 92.25 343 LYS A CA 1
ATOM 2824 C C . LYS A 1 343 ? 22.342 -2.800 16.171 1.00 92.25 343 LYS A C 1
ATOM 2826 O O . LYS A 1 343 ? 22.289 -2.616 17.387 1.00 92.25 343 LYS A O 1
ATOM 2831 N N . SER A 1 344 ? 21.519 -3.640 15.542 1.00 88.31 344 SER A N 1
ATOM 2832 C CA . SER A 1 344 ? 20.524 -4.456 16.246 1.00 88.31 344 SER A CA 1
ATOM 2833 C C . SER A 1 344 ? 21.172 -5.467 17.194 1.00 88.31 344 SER A C 1
ATOM 2835 O O . SER A 1 344 ? 20.697 -5.625 18.317 1.00 88.31 344 SER A O 1
ATOM 2837 N N . ARG A 1 345 ? 22.272 -6.113 16.782 1.00 91.50 345 ARG A N 1
ATOM 2838 C CA . ARG A 1 345 ? 23.039 -7.051 17.615 1.00 91.50 345 ARG A CA 1
ATOM 2839 C C . ARG A 1 345 ? 23.570 -6.367 18.873 1.00 91.50 345 ARG A C 1
ATOM 2841 O O . ARG A 1 345 ? 23.310 -6.846 19.972 1.00 91.50 345 ARG A O 1
ATOM 2848 N N . LEU A 1 346 ? 24.244 -5.228 18.717 1.00 92.31 346 LEU A N 1
ATOM 2849 C CA . LEU A 1 346 ? 24.778 -4.449 19.838 1.00 92.31 346 LEU A CA 1
ATOM 2850 C C . LEU A 1 346 ? 23.666 -3.965 20.779 1.00 92.31 346 LEU A C 1
ATOM 2852 O O . LEU A 1 346 ? 23.810 -4.041 21.996 1.00 92.31 346 LEU A O 1
ATOM 2856 N N . GLY A 1 347 ? 22.534 -3.516 20.228 1.00 90.56 347 GLY A N 1
ATOM 2857 C CA . GLY A 1 347 ? 21.373 -3.108 21.022 1.00 90.56 347 GLY A CA 1
ATOM 2858 C C . GLY A 1 347 ? 20.764 -4.258 21.830 1.00 90.56 347 GLY A C 1
ATOM 2859 O O . GLY A 1 347 ? 20.403 -4.071 22.991 1.00 90.56 347 GLY A O 1
ATOM 2860 N N . PHE A 1 348 ? 20.691 -5.455 21.244 1.00 88.31 348 PHE A N 1
ATOM 2861 C CA . PHE A 1 348 ? 20.237 -6.655 21.944 1.00 88.31 348 PHE A CA 1
ATOM 2862 C C . PHE A 1 348 ? 21.200 -7.054 23.069 1.00 88.31 348 PHE A C 1
ATOM 2864 O O . PHE A 1 348 ? 20.762 -7.283 24.193 1.00 88.31 348 PHE A O 1
ATOM 2871 N N . GLU A 1 349 ? 22.506 -7.091 22.796 1.00 89.81 349 GLU A N 1
ATOM 2872 C CA . GLU A 1 349 ? 23.534 -7.417 23.795 1.00 89.81 349 GLU A CA 1
ATOM 2873 C C . GLU A 1 349 ? 23.517 -6.440 24.972 1.00 89.81 349 GLU A C 1
ATOM 2875 O O . GLU A 1 349 ? 23.567 -6.866 26.127 1.00 89.81 349 GLU A O 1
ATOM 2880 N N . GLU A 1 350 ? 23.359 -5.144 24.702 1.00 90.69 350 GLU A N 1
ATOM 2881 C CA . GLU A 1 350 ? 23.206 -4.135 25.749 1.00 90.69 350 GLU A CA 1
ATOM 2882 C C . GLU A 1 350 ? 21.904 -4.313 26.534 1.00 90.69 350 GLU A C 1
ATOM 2884 O O . GLU A 1 350 ? 21.896 -4.206 27.761 1.00 90.69 350 GLU A O 1
ATOM 2889 N N . GLY A 1 351 ? 20.799 -4.625 25.853 1.00 88.25 351 GLY A N 1
ATOM 2890 C CA . GLY A 1 351 ? 19.515 -4.908 26.491 1.00 88.25 351 GLY A CA 1
ATOM 2891 C C . GLY A 1 351 ? 19.583 -6.105 27.439 1.00 88.25 351 GLY A C 1
ATOM 2892 O O . GLY A 1 351 ? 19.048 -6.039 28.545 1.00 88.25 351 GLY A O 1
ATOM 2893 N N . VAL A 1 352 ? 20.294 -7.165 27.049 1.00 87.94 352 VAL A N 1
ATOM 2894 C CA . VAL A 1 352 ? 20.551 -8.329 27.909 1.00 87.94 352 VAL A CA 1
ATOM 2895 C C . VAL A 1 352 ? 21.472 -7.948 29.071 1.00 87.94 352 VAL A C 1
ATOM 2897 O O . VAL A 1 352 ? 21.151 -8.234 30.222 1.00 87.94 352 VAL A O 1
ATOM 2900 N N . ARG A 1 353 ? 22.583 -7.246 28.805 1.00 86.31 353 ARG A N 1
ATOM 2901 C CA . ARG A 1 353 ? 23.547 -6.816 29.835 1.00 86.31 353 ARG A CA 1
ATOM 2902 C C . ARG A 1 353 ? 22.912 -5.925 30.903 1.00 86.31 353 ARG A C 1
ATOM 2904 O O . ARG A 1 353 ? 23.260 -6.027 32.073 1.00 86.31 353 ARG A O 1
ATOM 2911 N N . THR A 1 354 ? 21.991 -5.054 30.499 1.00 89.81 354 THR A N 1
ATOM 2912 C CA . THR A 1 354 ? 21.289 -4.113 31.387 1.00 89.81 354 THR A CA 1
ATOM 2913 C C . THR A 1 354 ? 20.034 -4.701 32.031 1.00 89.81 354 THR A C 1
ATOM 2915 O O . THR A 1 354 ? 19.356 -3.998 32.778 1.00 89.81 354 THR A O 1
ATOM 2918 N N . GLY A 1 355 ? 19.692 -5.962 31.742 1.00 83.31 355 GLY A N 1
ATOM 2919 C CA . GLY A 1 355 ? 18.485 -6.615 32.256 1.00 83.31 355 GLY A CA 1
ATOM 2920 C C . GLY A 1 355 ? 17.172 -6.098 31.657 1.00 83.31 355 GLY A C 1
ATOM 2921 O O . GLY A 1 355 ? 16.104 -6.510 32.099 1.00 83.31 355 GLY A O 1
ATOM 2922 N N . ARG A 1 356 ? 17.217 -5.223 30.640 1.00 80.62 356 ARG A N 1
ATOM 2923 C CA . ARG A 1 356 ? 16.025 -4.760 29.903 1.00 80.62 356 ARG A CA 1
ATOM 2924 C C . ARG A 1 356 ? 15.404 -5.861 29.050 1.00 80.62 356 ARG A C 1
ATOM 2926 O O . ARG A 1 356 ? 14.211 -5.821 28.775 1.00 80.62 356 ARG A O 1
ATOM 2933 N N . ILE A 1 357 ? 16.215 -6.820 28.611 1.00 79.75 357 ILE A N 1
ATOM 2934 C CA . ILE A 1 357 ? 15.771 -8.011 27.890 1.00 79.75 357 ILE A CA 1
ATOM 2935 C C . ILE A 1 357 ? 16.019 -9.215 28.792 1.00 79.75 357 ILE A C 1
ATOM 2937 O O . ILE A 1 357 ? 17.164 -9.600 29.026 1.00 79.75 357 ILE A O 1
ATOM 2941 N N . VAL A 1 358 ? 14.935 -9.821 29.275 1.00 73.38 358 VAL A N 1
ATOM 2942 C CA . VAL A 1 358 ? 14.976 -11.058 30.058 1.00 73.38 358 VAL A CA 1
ATOM 2943 C C . VAL A 1 358 ? 14.630 -12.220 29.138 1.00 73.38 358 VAL A C 1
ATOM 2945 O O . VAL A 1 358 ? 13.507 -12.330 28.649 1.00 73.38 358 VAL A O 1
ATOM 2948 N N . ILE A 1 359 ? 15.598 -13.099 28.893 1.00 73.06 359 ILE A N 1
ATOM 2949 C CA . ILE A 1 359 ? 15.364 -14.342 28.156 1.00 73.06 359 ILE A CA 1
ATOM 2950 C C . ILE A 1 359 ? 14.788 -15.347 29.157 1.00 73.06 359 ILE A C 1
ATOM 2952 O O . ILE A 1 359 ? 15.535 -15.929 29.941 1.00 73.06 359 ILE A O 1
ATOM 2956 N N . LYS A 1 360 ? 13.463 -15.529 29.165 1.00 71.00 360 LYS A N 1
ATOM 2957 C CA . LYS A 1 360 ? 12.835 -16.622 29.919 1.00 71.00 360 LYS A CA 1
ATOM 2958 C C . LYS A 1 360 ? 13.074 -17.934 29.174 1.00 71.00 360 LYS A C 1
ATOM 2960 O O . LYS A 1 360 ? 12.739 -18.046 27.995 1.00 71.00 360 LYS A O 1
ATOM 2965 N N . GLU A 1 361 ? 13.667 -18.917 29.844 1.00 50.34 361 GLU A N 1
ATOM 2966 C CA . GLU A 1 361 ? 13.668 -20.286 29.334 1.00 50.34 361 GLU A CA 1
ATOM 2967 C C . GLU A 1 361 ? 12.260 -20.863 29.508 1.00 50.34 361 GLU A C 1
ATOM 2969 O O . GLU A 1 361 ? 11.682 -20.777 30.587 1.00 50.34 361 GLU A O 1
ATOM 2974 N N . SER A 1 362 ? 11.682 -21.403 28.433 1.00 42.91 362 SER A N 1
ATOM 2975 C CA . SER A 1 362 ? 10.444 -22.172 28.532 1.00 42.91 362 SER A CA 1
ATOM 2976 C C . SER A 1 362 ? 10.760 -23.472 29.268 1.00 42.91 362 SER A C 1
ATOM 2978 O O . SER A 1 362 ? 11.488 -24.313 28.725 1.00 42.91 362 SER A O 1
ATOM 2980 N N . GLU A 1 363 ? 10.245 -23.629 30.485 1.00 46.03 363 GLU A N 1
ATOM 2981 C CA . GLU A 1 363 ? 10.186 -24.937 31.135 1.00 46.03 363 GLU A CA 1
ATOM 2982 C C . GLU A 1 363 ? 9.379 -25.876 30.225 1.00 46.03 363 GLU A C 1
ATOM 2984 O O . GLU A 1 363 ? 8.342 -25.491 29.680 1.00 46.03 363 GLU A O 1
ATOM 2989 N N . LYS A 1 364 ? 9.955 -27.045 29.944 1.00 40.59 364 LYS A N 1
ATOM 2990 C CA . LYS A 1 364 ? 9.395 -28.065 29.054 1.00 40.59 364 LYS A CA 1
ATOM 2991 C C . LYS A 1 364 ? 8.541 -29.052 29.818 1.00 40.59 364 LYS A C 1
ATOM 2993 O O . LYS A 1 364 ? 8.977 -29.412 30.933 1.00 40.59 364 LYS A O 1
#

Radius of gyration: 29.51 Å; chains: 1; bounding box: 68×66×90 Å

Foldseek 3Di:
DDPVVVVVVVVVCVVPDDPVVVVVVVVVVVVVVVVVVPDDDDDDDDDDDDDDDDDDDDDDDDDDDDDDDDDDDDDDDDDDDDDDDPAPPPPPDDDPFWDWGFDVVQQKIWIWGADPVRDTQDIDMFNHGWDDWDDDPQKIWTAGDADPGPRHQWTWIARRNVRDTLEIDNAPDDADAWDDDDPFWTWGADPQGIFTAGSHNDTPDPLSVLLSQLVVLELSVLVSLVVCVVVDDLDPVNLVSSVVSLVSNLVVLLLDLPSLLSQLSSLCSVLVSCVVVVVLLSNLLSNVLSCLSPVPRPCPVVNVVSVVVDDPVSVVVSNVVSVVVSVVSVVNSVVSNVVVVVVVVVVVVVCVVVVVDDDDDPDD